Protein AF-A0A9D7H4C6-F1 (afdb_monomer_lite)

Radius of gyration: 33.96 Å; chains: 1; bounding box: 79×72×86 Å

Sequence (186 aa):
MHVVALTTPSTERGIELDVVVRNLGVGHNFPGGVRDAQDTWLEVSIVGEDGGLILGAGLEHEATGLGGAHVFASHAAGDSGARLLERETHLFRTTVFDATIPPRDAAVIRFAGELPQGVPRARLTALVKLRHRSRTPALRDVACRESKTVRRSLPSRKRPRSVRDATGDDARRGSRAARGRSPLGL

Foldseek 3Di:
DDKDKDWDADDPFKIKIKIKDWQAPDQFWPVDDPQQFKWKWKWKFKAFLVRHTFDIACPCCVPPVDGNIDTQGWFFDAPVRDTDQQPPVVRGDDIPDGNIAGHRGMDIDMDMDGGDPPGDPVGIDMDMDIDIDRGHPSNVVVVVVVVPDPPPPDPPPPDPDDPDDDDDDDDDDDDDDDDDDDDDDD

pLDDT: mean 81.2, std 20.07, range [29.95, 97.56]

Secondary structure (DSSP, 8-state):
-EEEEEEEE-SSSEEEEEEEEE--S-SS-BS-SSTTT-EEEEEEEEE-TT--EEEEESTTHHHHS-SS--B--EEEE-TT-SBPSS--GGG--EEEEE-PBPTT-EEEEEEEEEPPTT--GGG-EEEEEEEEESS-HHHHHHHHHHHHS--PPPP--PPPPP------------------------

Structure (mmCIF, N/CA/C/O backbone):
data_AF-A0A9D7H4C6-F1
#
_entry.id   AF-A0A9D7H4C6-F1
#
loop_
_atom_site.group_PDB
_atom_site.id
_atom_site.type_symbol
_atom_site.label_atom_id
_atom_site.label_alt_id
_atom_site.label_comp_id
_atom_site.label_asym_id
_atom_site.label_entity_id
_atom_site.label_seq_id
_atom_site.pdbx_PDB_ins_code
_atom_site.Cartn_x
_atom_site.Cartn_y
_atom_site.Cartn_z
_atom_site.occupancy
_atom_site.B_iso_or_equiv
_atom_site.auth_seq_id
_atom_site.auth_comp_id
_atom_site.auth_asym_id
_atom_site.auth_atom_id
_atom_site.pdbx_PDB_model_num
ATOM 1 N N . MET A 1 1 ? -5.396 13.376 -3.204 1.00 82.81 1 MET A N 1
ATOM 2 C CA . MET A 1 1 ? -5.808 12.008 -2.833 1.00 82.81 1 MET A CA 1
ATOM 3 C C . MET A 1 1 ? -6.721 12.106 -1.630 1.00 82.81 1 MET A C 1
ATOM 5 O O . MET A 1 1 ? -6.429 12.919 -0.763 1.00 82.81 1 MET A O 1
ATOM 9 N N . HIS A 1 2 ? -7.809 11.343 -1.590 1.00 83.06 2 HIS A N 1
ATOM 10 C CA . HIS A 1 2 ? -8.696 11.296 -0.428 1.00 83.06 2 HIS A CA 1
ATOM 11 C C . HIS A 1 2 ? -8.688 9.884 0.153 1.00 83.06 2 HIS A C 1
ATOM 13 O O . HIS A 1 2 ? -8.850 8.927 -0.601 1.00 83.06 2 HIS A O 1
ATOM 19 N N . VAL A 1 3 ? -8.475 9.762 1.463 1.00 77.81 3 VAL A N 1
ATOM 20 C CA . VAL A 1 3 ? -8.430 8.480 2.176 1.00 77.81 3 VAL A CA 1
ATOM 21 C C . VAL A 1 3 ? -9.503 8.505 3.251 1.00 77.81 3 VAL A C 1
ATOM 23 O O . VAL A 1 3 ? -9.535 9.424 4.065 1.00 77.81 3 VAL A O 1
ATOM 26 N N . VAL A 1 4 ? -10.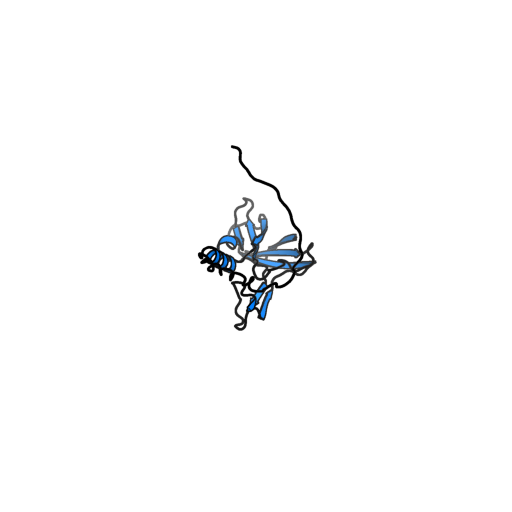383 7.512 3.233 1.00 80.06 4 VAL A N 1
ATOM 27 C CA . VAL A 1 4 ? -11.416 7.297 4.252 1.00 80.06 4 VAL A CA 1
ATOM 28 C C . VAL A 1 4 ? -11.255 5.885 4.777 1.00 80.06 4 VAL A C 1
ATOM 30 O O . VAL A 1 4 ? -10.985 4.975 4.002 1.00 80.06 4 VAL A O 1
ATOM 33 N N . ALA A 1 5 ? -11.420 5.698 6.078 1.00 73.62 5 ALA A N 1
ATOM 34 C CA . ALA A 1 5 ? -11.320 4.401 6.723 1.00 73.62 5 ALA A CA 1
ATOM 35 C C . ALA A 1 5 ? -12.645 4.104 7.433 1.00 73.62 5 ALA A C 1
ATOM 37 O O . ALA A 1 5 ? -13.161 4.962 8.149 1.00 73.62 5 ALA A O 1
ATOM 38 N N . LEU A 1 6 ? -13.198 2.914 7.211 1.00 78.69 6 LEU A N 1
ATOM 39 C CA . LEU A 1 6 ? -14.426 2.435 7.837 1.00 78.69 6 LEU A CA 1
ATOM 40 C C . LEU A 1 6 ? -14.109 1.158 8.613 1.00 78.69 6 LEU A C 1
ATOM 42 O O . LEU A 1 6 ? -13.645 0.176 8.038 1.00 78.69 6 LEU A O 1
ATOM 46 N N . THR A 1 7 ? -14.336 1.170 9.924 1.00 74.31 7 THR A N 1
ATOM 47 C CA . THR A 1 7 ? -14.152 -0.003 10.785 1.00 74.31 7 THR A CA 1
ATOM 48 C C . THR A 1 7 ? -15.445 -0.798 10.873 1.00 74.31 7 THR A C 1
ATOM 50 O O . THR A 1 7 ? -16.515 -0.243 11.116 1.00 74.31 7 THR A O 1
ATOM 53 N N . THR A 1 8 ? -15.344 -2.115 10.705 1.00 68.44 8 THR A N 1
ATOM 54 C CA . THR A 1 8 ? -16.466 -3.039 10.888 1.00 68.44 8 THR A CA 1
ATOM 55 C C . THR A 1 8 ? -16.032 -4.180 11.815 1.00 68.44 8 THR A C 1
ATOM 57 O O . THR A 1 8 ? -14.988 -4.794 11.589 1.00 68.44 8 THR A O 1
ATOM 60 N N . PRO A 1 9 ? -16.772 -4.482 12.895 1.00 62.72 9 PRO A N 1
ATOM 61 C CA . PRO A 1 9 ? -16.508 -5.679 13.689 1.00 62.72 9 PRO A CA 1
ATOM 62 C C . PRO A 1 9 ? -16.863 -6.932 12.874 1.00 62.72 9 PRO A C 1
ATOM 64 O O . PRO A 1 9 ? -17.942 -6.987 12.290 1.00 62.72 9 PRO A O 1
ATOM 67 N N . SER A 1 10 ? -15.974 -7.932 12.838 1.00 61.16 10 SER A N 1
ATOM 68 C CA . SER A 1 10 ? -16.145 -9.125 11.987 1.00 61.16 10 SER A CA 1
ATOM 69 C C . SER A 1 10 ? -16.395 -10.429 12.754 1.00 61.16 10 SER A C 1
ATOM 71 O O . SER A 1 10 ? -17.150 -11.272 12.281 1.00 61.16 10 SER A O 1
ATOM 73 N N . THR A 1 11 ? -15.829 -10.600 13.958 1.00 69.31 11 THR A N 1
ATOM 74 C CA . THR A 1 11 ? -16.089 -11.744 14.867 1.00 69.31 11 THR A CA 1
ATOM 75 C C . THR A 1 11 ? -15.981 -11.318 16.342 1.00 69.31 11 THR A C 1
ATOM 77 O O . THR A 1 11 ? -15.742 -10.145 16.627 1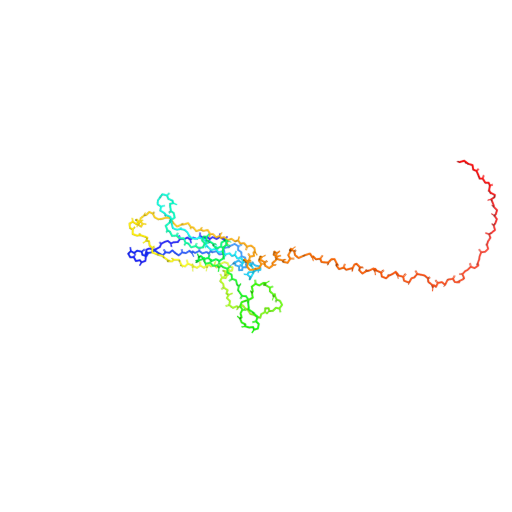.00 69.31 11 THR A O 1
ATOM 80 N N . GLU A 1 12 ? -16.100 -12.243 17.310 1.00 71.06 12 GLU A N 1
ATOM 81 C CA . GLU A 1 12 ? -15.920 -11.948 18.748 1.00 71.06 12 GLU A CA 1
ATOM 82 C C . GLU A 1 12 ? -14.555 -11.350 19.106 1.00 71.06 12 GLU A C 1
ATOM 84 O O . GLU A 1 12 ? -14.463 -10.597 20.070 1.00 71.06 12 GLU A O 1
ATOM 89 N N . ARG A 1 13 ? -13.489 -11.581 18.329 1.00 80.12 13 ARG A N 1
ATOM 90 C CA . ARG A 1 13 ? -12.175 -10.906 18.498 1.00 80.12 13 ARG A CA 1
ATOM 91 C C . ARG A 1 13 ? -11.611 -10.285 17.218 1.00 80.12 13 ARG A C 1
ATOM 93 O O . ARG A 1 13 ? -10.686 -9.483 17.294 1.00 80.12 13 ARG A O 1
ATOM 100 N N . GLY A 1 14 ? -12.220 -10.576 16.074 1.00 86.88 14 GLY A N 1
ATOM 101 C CA . GLY A 1 14 ? -11.874 -9.994 14.787 1.00 86.88 14 GLY A CA 1
ATOM 102 C C . GLY A 1 14 ? -12.300 -8.536 14.677 1.00 86.88 14 GLY A C 1
ATOM 103 O O . GLY A 1 14 ? -13.373 -8.133 15.153 1.00 86.88 14 GLY A O 1
ATOM 104 N N . ILE A 1 15 ? -11.434 -7.753 14.048 1.00 88.88 15 ILE A N 1
ATOM 105 C CA . ILE A 1 15 ? -11.724 -6.414 13.556 1.00 88.88 15 ILE A CA 1
ATOM 106 C C . ILE A 1 15 ? -11.348 -6.352 12.078 1.00 88.88 15 ILE A C 1
ATOM 108 O O . ILE A 1 15 ? -10.287 -6.832 11.677 1.00 88.88 15 ILE A O 1
ATOM 112 N N . GLU A 1 16 ? -12.224 -5.751 11.281 1.00 91.62 16 GLU A N 1
ATOM 113 C CA . GLU A 1 16 ? -11.963 -5.422 9.888 1.00 91.62 16 GLU A CA 1
ATOM 114 C C . GLU A 1 16 ? -11.961 -3.907 9.704 1.00 91.62 16 GLU A C 1
ATOM 116 O O . GLU A 1 16 ? -12.724 -3.165 10.332 1.00 91.62 16 GLU A O 1
ATOM 121 N N . LEU A 1 17 ? -11.075 -3.443 8.833 1.00 92.19 17 LEU A N 1
ATOM 122 C CA . LEU A 1 17 ? -10.988 -2.058 8.418 1.00 92.19 17 LEU A CA 1
ATOM 123 C C . LEU A 1 17 ? -10.952 -1.995 6.896 1.00 92.19 17 LEU A C 1
ATOM 125 O O . LEU A 1 17 ? -9.984 -2.439 6.280 1.00 92.19 17 LEU A O 1
ATOM 129 N N . ASP A 1 18 ? -11.967 -1.368 6.313 1.00 95.19 18 ASP A N 1
ATOM 130 C CA . ASP A 1 18 ? -12.001 -1.038 4.895 1.00 95.19 18 ASP A CA 1
ATOM 131 C C . ASP A 1 18 ? -11.471 0.383 4.694 1.00 95.19 18 ASP A C 1
ATOM 133 O O . ASP A 1 18 ? -12.072 1.373 5.116 1.00 95.19 18 ASP A O 1
ATOM 137 N N . VAL A 1 19 ? -10.317 0.489 4.039 1.00 96.12 19 VAL A N 1
ATOM 138 C CA . VAL A 1 19 ? -9.709 1.762 3.655 1.00 96.12 19 VAL A CA 1
ATOM 139 C C . VAL A 1 19 ? -10.047 2.053 2.201 1.00 96.12 19 VAL A C 1
ATOM 141 O O . VAL A 1 19 ? -9.613 1.348 1.293 1.00 96.12 19 VAL A O 1
ATOM 144 N N . VAL A 1 20 ? -10.793 3.128 1.974 1.00 96.00 20 VAL A N 1
ATOM 145 C CA . VAL A 1 20 ? -11.148 3.629 0.647 1.00 96.00 20 VAL A CA 1
ATOM 146 C C . VAL A 1 20 ? -10.195 4.752 0.257 1.00 96.00 20 VAL A C 1
ATOM 148 O O . VAL A 1 20 ? -10.150 5.805 0.896 1.00 96.00 20 VAL A O 1
ATOM 151 N N . VAL A 1 21 ? -9.464 4.556 -0.836 1.00 95.94 21 VAL A N 1
ATOM 152 C CA . VAL A 1 21 ? -8.519 5.531 -1.390 1.00 95.94 21 VAL A CA 1
ATOM 153 C C . VAL A 1 21 ? -9.043 6.018 -2.739 1.00 95.94 21 VAL A C 1
ATOM 155 O O . VAL A 1 21 ? -9.252 5.214 -3.641 1.00 95.94 21 VAL A O 1
ATOM 158 N N . ARG A 1 22 ? -9.287 7.329 -2.887 1.00 95.25 22 ARG A N 1
ATOM 159 C CA . ARG A 1 22 ? -9.955 7.928 -4.062 1.00 95.25 22 ARG A CA 1
ATOM 160 C C . ARG A 1 22 ? -9.071 8.920 -4.814 1.00 95.25 22 ARG A C 1
ATOM 162 O O . ARG A 1 22 ? -8.694 9.974 -4.281 1.00 95.25 22 ARG A O 1
ATOM 169 N N . ASN A 1 23 ? -8.839 8.648 -6.095 1.00 94.19 23 ASN A N 1
ATOM 170 C CA . ASN A 1 23 ? -8.061 9.490 -6.997 1.00 94.19 23 ASN A CA 1
ATOM 171 C C . ASN A 1 23 ? -8.917 10.613 -7.620 1.00 94.19 23 ASN A C 1
ATOM 173 O O . ASN A 1 23 ? -9.280 10.571 -8.790 1.00 94.19 23 ASN A O 1
ATOM 177 N N . LEU A 1 24 ? -9.275 11.624 -6.824 1.00 89.81 24 LEU A N 1
ATOM 178 C CA . LEU A 1 24 ? -10.279 12.630 -7.217 1.00 89.81 24 LEU A CA 1
ATOM 179 C C . LEU A 1 24 ? -9.777 13.739 -8.158 1.00 89.81 24 LEU A C 1
ATOM 181 O O . LEU A 1 24 ? -10.547 14.244 -8.968 1.00 89.81 24 LEU A O 1
ATOM 185 N N . GLY A 1 25 ? -8.519 14.163 -8.017 1.00 84.94 25 GLY A N 1
ATOM 186 C CA . GLY A 1 25 ? -8.017 15.413 -8.611 1.00 84.94 25 GLY A CA 1
ATOM 187 C C . GLY A 1 25 ? -7.033 15.240 -9.765 1.00 84.94 25 GLY A C 1
ATOM 188 O O . GLY A 1 25 ? -6.428 16.222 -10.183 1.00 84.94 25 GLY A O 1
ATOM 189 N N . VAL A 1 26 ? -6.811 14.012 -10.240 1.00 82.62 26 VAL A N 1
ATOM 190 C CA . VAL A 1 26 ? -5.726 13.697 -11.179 1.00 82.62 26 VAL A CA 1
ATOM 191 C C . VAL A 1 26 ? -6.280 12.986 -12.413 1.00 82.62 26 VAL A C 1
ATOM 193 O O . VAL A 1 26 ? -7.090 12.070 -12.302 1.00 82.62 26 VAL A O 1
ATOM 196 N N . GLY A 1 27 ? -5.845 13.420 -13.601 1.00 90.81 27 GLY A N 1
ATOM 197 C CA . GLY A 1 27 ? -6.271 12.882 -14.903 1.00 90.81 27 GLY A CA 1
ATOM 198 C C . GLY A 1 27 ? -5.511 11.636 -15.373 1.00 90.81 27 GLY A C 1
ATOM 199 O O . GLY A 1 27 ? -5.687 11.212 -16.508 1.00 90.81 27 GLY A O 1
ATOM 200 N N . HIS A 1 28 ? -4.667 11.057 -14.520 1.00 92.19 28 HIS A N 1
ATOM 201 C CA . HIS A 1 28 ? -3.915 9.830 -14.777 1.00 92.19 28 HIS A CA 1
ATOM 202 C C . HIS A 1 28 ? -3.975 8.892 -13.562 1.00 92.19 28 HIS A C 1
ATOM 204 O O . HIS A 1 28 ? -4.472 9.273 -12.497 1.00 92.19 28 HIS A O 1
ATOM 210 N N . ASN A 1 29 ? -3.433 7.681 -13.710 1.00 93.12 29 ASN A N 1
ATOM 211 C CA . ASN A 1 29 ? -3.361 6.696 -12.630 1.00 93.12 29 ASN A CA 1
ATOM 212 C C . ASN A 1 29 ? -2.584 7.219 -11.414 1.00 93.12 29 ASN A C 1
ATOM 214 O O . ASN A 1 29 ? -1.647 8.010 -11.552 1.00 93.12 29 ASN A 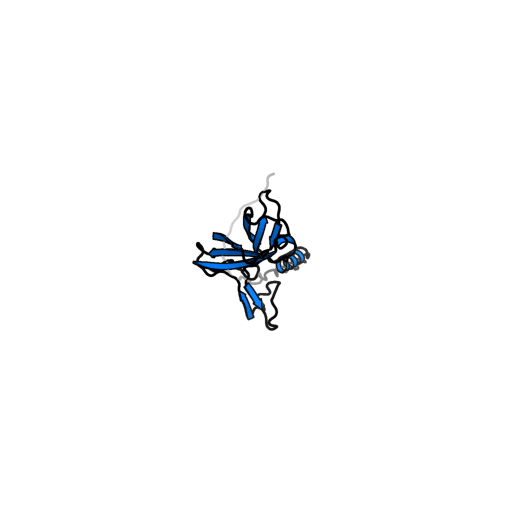O 1
ATOM 218 N N . PHE A 1 30 ? -2.948 6.735 -10.231 1.00 93.00 30 PHE A N 1
ATOM 219 C CA . PHE A 1 30 ? -2.257 6.989 -8.977 1.00 93.00 30 PHE A CA 1
ATOM 220 C C . PHE A 1 30 ? -1.660 5.693 -8.389 1.00 93.00 30 PHE A C 1
ATOM 222 O O . PHE A 1 30 ? -2.389 4.715 -8.253 1.00 93.00 30 PHE A O 1
ATOM 229 N N . PRO A 1 31 ? -0.395 5.691 -7.939 1.00 92.31 31 PRO A N 1
ATOM 230 C CA . PRO A 1 31 ? 0.611 6.712 -8.218 1.00 92.31 31 PRO A CA 1
ATOM 231 C C . PRO A 1 31 ? 0.889 6.821 -9.728 1.00 92.31 31 PRO A C 1
ATOM 233 O O . PRO A 1 31 ? 0.720 5.864 -10.484 1.00 92.31 31 PRO A O 1
ATOM 236 N N . GLY A 1 32 ? 1.259 8.024 -10.172 1.00 87.06 32 GLY A N 1
ATOM 237 C CA . GLY A 1 32 ? 1.469 8.345 -11.588 1.00 87.06 32 GLY A CA 1
ATOM 238 C C . GLY A 1 32 ? 2.942 8.391 -12.000 1.00 87.06 32 GLY A C 1
ATOM 239 O O . GLY A 1 32 ? 3.846 8.345 -11.170 1.00 87.06 32 GLY A O 1
ATOM 240 N N . GLY A 1 33 ? 3.197 8.538 -13.303 1.00 86.19 33 GLY A N 1
ATOM 241 C CA . GLY A 1 33 ? 4.554 8.649 -13.849 1.00 86.19 33 GLY A CA 1
ATOM 242 C C . GLY A 1 33 ? 5.305 7.313 -13.848 1.00 86.19 33 GLY A C 1
ATOM 243 O O . GLY A 1 33 ? 4.840 6.338 -14.435 1.00 86.19 33 GLY A O 1
ATOM 244 N N . VAL A 1 34 ? 6.472 7.261 -13.194 1.00 89.56 34 VAL A N 1
ATOM 245 C CA . VAL A 1 34 ? 7.347 6.072 -13.091 1.00 89.56 34 VAL A CA 1
ATOM 246 C C . VAL A 1 34 ? 6.834 5.067 -12.048 1.00 89.56 34 VAL A C 1
ATOM 248 O O . VAL A 1 34 ? 7.533 4.699 -11.106 1.00 89.56 34 VAL A O 1
ATOM 251 N N . ARG A 1 35 ? 5.579 4.634 -12.209 1.00 89.88 35 ARG A N 1
ATOM 252 C CA . ARG A 1 35 ? 4.816 3.792 -11.265 1.00 89.88 35 ARG A CA 1
ATOM 253 C C . ARG A 1 35 ? 5.433 2.424 -10.949 1.00 89.88 35 ARG A C 1
ATOM 255 O O . ARG A 1 35 ? 5.071 1.802 -9.960 1.00 89.88 35 ARG A O 1
ATOM 262 N N . ASP A 1 36 ? 6.364 1.969 -11.776 1.00 91.31 36 ASP A N 1
ATOM 263 C CA . ASP A 1 36 ? 7.153 0.751 -11.575 1.00 91.31 36 ASP A CA 1
ATOM 264 C C . ASP A 1 36 ? 8.435 0.966 -10.744 1.00 91.31 36 ASP A C 1
ATOM 266 O O . ASP A 1 36 ? 9.052 0.003 -10.297 1.00 91.31 36 ASP A O 1
ATOM 270 N N . ALA A 1 37 ? 8.812 2.223 -10.481 1.00 92.19 37 ALA A N 1
ATOM 271 C CA . ALA A 1 37 ? 9.927 2.597 -9.604 1.00 92.19 37 ALA A CA 1
ATOM 272 C C . ALA A 1 37 ? 9.491 3.240 -8.290 1.00 92.19 37 ALA A C 1
ATOM 274 O O . ALA A 1 37 ? 10.268 3.234 -7.341 1.00 92.19 37 ALA A O 1
ATOM 275 N N . GLN A 1 38 ? 8.309 3.843 -8.238 1.00 92.75 38 GLN A N 1
ATOM 276 C CA . GLN A 1 38 ? 7.811 4.489 -7.028 1.00 92.75 38 GLN A CA 1
ATOM 277 C C . GLN A 1 38 ? 7.294 3.462 -6.025 1.00 92.75 38 GLN A C 1
ATOM 279 O O . GLN A 1 38 ? 6.943 2.339 -6.381 1.00 92.75 38 GLN A O 1
ATOM 284 N N . ASP A 1 39 ? 7.219 3.876 -4.765 1.00 94.44 39 ASP A N 1
ATOM 285 C CA . ASP A 1 39 ? 6.663 3.061 -3.695 1.00 94.44 39 ASP A CA 1
ATOM 286 C C . ASP A 1 39 ? 5.716 3.923 -2.863 1.00 94.44 39 ASP A C 1
ATOM 288 O O . ASP A 1 39 ? 6.110 4.933 -2.277 1.00 94.44 39 ASP A O 1
ATOM 292 N N . THR A 1 40 ? 4.435 3.578 -2.908 1.00 95.69 40 THR A N 1
ATOM 293 C CA . THR A 1 40 ? 3.351 4.296 -2.236 1.00 95.69 40 THR A CA 1
ATOM 294 C C . THR A 1 40 ? 2.540 3.272 -1.472 1.00 95.69 40 THR A C 1
ATOM 296 O O . THR A 1 40 ? 2.043 2.329 -2.081 1.00 95.69 40 THR A O 1
ATOM 299 N N . TRP A 1 41 ? 2.402 3.431 -0.161 1.00 97.12 41 TRP A N 1
ATOM 300 C CA . TRP A 1 41 ? 1.806 2.403 0.689 1.00 97.12 41 TRP A CA 1
ATOM 301 C C . TRP A 1 41 ? 0.910 2.986 1.774 1.00 97.12 41 TRP A C 1
ATOM 303 O O . TRP A 1 41 ? 0.968 4.181 2.082 1.00 97.12 41 TRP A O 1
ATOM 313 N N . LEU A 1 42 ? 0.064 2.128 2.339 1.00 97.56 42 LEU A N 1
ATOM 314 C CA . LEU A 1 42 ? -0.740 2.442 3.515 1.00 97.56 42 LEU A CA 1
ATOM 315 C C . LEU A 1 42 ? -0.027 1.999 4.791 1.00 97.56 42 LEU A C 1
ATOM 317 O O . LEU A 1 42 ? 0.382 0.845 4.916 1.00 97.56 42 LEU A O 1
ATOM 321 N N . GLU A 1 43 ? 0.049 2.916 5.748 1.00 97.19 43 GLU A N 1
ATOM 322 C CA . GLU A 1 43 ? 0.263 2.617 7.161 1.00 97.19 43 GLU A CA 1
ATOM 323 C C . GLU A 1 43 ? -1.090 2.666 7.866 1.00 97.19 43 GLU A C 1
ATOM 325 O O . GLU A 1 43 ? -1.804 3.670 7.786 1.00 97.19 43 GLU A O 1
ATOM 330 N N . VAL A 1 44 ? -1.433 1.585 8.557 1.00 96.56 44 VAL A N 1
ATOM 331 C CA . VAL A 1 44 ? -2.669 1.457 9.329 1.00 96.56 44 VAL A CA 1
ATOM 332 C C . VAL A 1 44 ? -2.305 1.172 10.775 1.00 96.56 44 VAL A C 1
ATOM 334 O O . VAL A 1 44 ? -1.510 0.277 11.057 1.00 96.56 44 VAL A O 1
ATOM 337 N N . SER A 1 45 ? -2.903 1.918 11.695 1.00 95.31 45 SER A N 1
ATOM 338 C CA . SER A 1 45 ? -2.791 1.688 13.131 1.00 95.31 45 SER A CA 1
ATOM 339 C C . SER A 1 45 ? -4.174 1.649 13.756 1.00 95.31 45 SER A C 1
ATOM 341 O O . SER A 1 45 ? -4.985 2.542 13.521 1.00 95.31 45 SER A O 1
ATOM 343 N N . ILE A 1 46 ? -4.423 0.639 14.580 1.00 93.81 46 ILE A N 1
ATOM 344 C CA . ILE A 1 46 ? -5.548 0.620 15.511 1.00 93.81 46 ILE A CA 1
ATOM 345 C C . ILE A 1 46 ? -4.992 0.991 16.878 1.00 93.81 46 ILE A C 1
ATOM 347 O O . ILE A 1 46 ? -4.104 0.301 17.385 1.00 93.81 46 ILE A O 1
ATOM 351 N N . VAL A 1 47 ? -5.496 2.081 17.449 1.00 93.81 47 VAL A N 1
ATOM 352 C CA . VAL A 1 47 ? -5.068 2.591 18.755 1.00 93.81 47 VAL A CA 1
ATOM 353 C C . VAL A 1 47 ? -6.213 2.567 19.762 1.00 93.81 47 VAL A C 1
ATOM 355 O O . VAL A 1 47 ? -7.381 2.695 19.379 1.00 93.81 47 VAL A O 1
ATOM 358 N N . GLY A 1 48 ? -5.872 2.383 21.036 1.00 91.31 48 GLY A N 1
ATOM 359 C CA . GLY A 1 48 ? -6.806 2.476 22.157 1.00 91.31 48 GLY A CA 1
ATOM 360 C C . GLY A 1 48 ? -7.148 3.920 22.527 1.00 91.31 48 GLY A C 1
ATOM 361 O O . GLY A 1 48 ? -6.662 4.871 21.914 1.00 91.31 48 GLY A O 1
ATOM 362 N N . GLU A 1 49 ? -7.977 4.088 23.558 1.00 88.94 49 GLU A N 1
ATOM 363 C CA . GLU A 1 49 ? -8.369 5.404 24.091 1.00 88.94 49 GLU A CA 1
ATOM 364 C C . GLU A 1 49 ? -7.180 6.221 24.614 1.00 88.94 49 GLU A C 1
ATOM 366 O O . GLU A 1 49 ? -7.154 7.441 24.484 1.00 88.94 49 GLU A O 1
ATOM 371 N N . ASP A 1 50 ? -6.180 5.543 25.169 1.00 89.44 50 ASP A N 1
ATOM 372 C CA . ASP A 1 50 ? -4.934 6.130 25.661 1.00 89.44 50 ASP A CA 1
ATOM 373 C C . ASP A 1 50 ? -3.943 6.484 24.535 1.00 89.44 50 ASP A C 1
ATOM 375 O O . ASP A 1 50 ? -2.865 7.017 24.797 1.00 89.44 50 ASP A O 1
ATOM 379 N N . GLY A 1 51 ? -4.292 6.190 23.277 1.00 90.62 51 GLY A N 1
ATOM 380 C CA . GLY A 1 51 ? -3.421 6.354 22.116 1.00 90.62 51 GLY A CA 1
ATOM 381 C C . GLY A 1 51 ? -2.383 5.239 21.948 1.00 90.62 51 GLY A C 1
ATOM 382 O O . GLY A 1 51 ? -1.564 5.317 21.030 1.00 90.62 51 GLY A O 1
ATOM 383 N N . GLY A 1 52 ? -2.410 4.198 22.785 1.00 93.44 52 GLY A N 1
ATOM 384 C CA . GLY A 1 52 ? -1.527 3.042 22.674 1.00 93.44 52 GLY A CA 1
ATOM 385 C C . GLY A 1 52 ? -1.801 2.235 21.403 1.00 93.44 52 GLY A C 1
ATOM 386 O O . GLY A 1 52 ? -2.955 1.974 21.058 1.00 93.44 52 GLY A O 1
ATOM 387 N N . LEU A 1 53 ? -0.742 1.831 20.693 1.00 94.69 53 LEU A N 1
ATOM 388 C CA . LEU A 1 53 ? -0.850 0.980 19.505 1.00 94.69 53 LEU A CA 1
ATOM 389 C C . LEU A 1 53 ? -1.289 -0.436 19.899 1.00 94.69 53 LEU A C 1
ATOM 391 O O . LEU A 1 53 ? -0.625 -1.088 20.699 1.00 94.69 53 LEU A O 1
ATOM 395 N N . ILE A 1 54 ? -2.370 -0.919 19.287 1.00 93.75 54 ILE A N 1
ATOM 396 C CA . ILE A 1 54 ? -2.911 -2.268 19.509 1.00 93.75 54 ILE A CA 1
ATOM 397 C C . ILE A 1 54 ? -2.606 -3.167 18.308 1.00 93.75 54 ILE A C 1
ATOM 399 O O . ILE A 1 54 ? -2.116 -4.277 18.482 1.00 93.75 54 ILE A O 1
ATOM 403 N N . LEU A 1 55 ? -2.872 -2.687 17.086 1.00 93.62 55 LEU A N 1
ATOM 404 C CA . LEU A 1 55 ? -2.566 -3.390 15.833 1.00 93.62 55 LEU A CA 1
ATOM 405 C C . LEU A 1 55 ? -1.938 -2.432 14.825 1.00 93.62 55 LEU A C 1
ATOM 407 O O . LEU A 1 55 ? -2.306 -1.257 14.773 1.00 93.62 55 LEU A O 1
ATOM 411 N N . GLY A 1 56 ? -1.035 -2.942 13.988 1.00 94.75 56 GLY A N 1
ATOM 412 C CA . GLY A 1 56 ? -0.363 -2.158 12.959 1.00 94.75 56 GLY A CA 1
ATOM 413 C C . GLY A 1 56 ? -0.135 -2.945 11.673 1.00 94.75 56 GLY A C 1
ATOM 414 O O . GLY A 1 56 ? 0.205 -4.124 11.718 1.00 94.75 56 GLY A O 1
ATOM 415 N N . ALA A 1 57 ? -0.285 -2.274 10.533 1.00 96.50 57 ALA A N 1
ATOM 416 C CA . ALA A 1 57 ? 0.120 -2.770 9.223 1.00 96.50 57 ALA A CA 1
ATOM 417 C C . ALA A 1 57 ? 0.906 -1.682 8.480 1.00 96.50 57 ALA A C 1
ATOM 419 O O . ALA A 1 57 ? 0.549 -0.505 8.505 1.00 96.50 57 ALA A O 1
ATOM 420 N N . GLY A 1 58 ? 2.000 -2.076 7.838 1.00 96.12 58 GLY A N 1
ATOM 421 C CA . GLY A 1 58 ? 2.863 -1.219 7.028 1.00 96.12 58 GLY A CA 1
ATOM 422 C C . GLY A 1 58 ? 3.783 -0.261 7.786 1.00 96.12 58 GLY A C 1
ATOM 423 O O . GLY A 1 58 ? 4.520 0.482 7.144 1.00 96.12 58 GLY A O 1
ATOM 424 N N . LEU A 1 59 ? 3.797 -0.301 9.123 1.00 96.25 59 LEU A N 1
ATOM 425 C CA . LEU A 1 59 ? 4.600 0.605 9.962 1.00 96.25 59 LEU A CA 1
ATOM 426 C C . LEU A 1 59 ? 6.116 0.431 9.775 1.00 96.25 59 LEU A C 1
ATOM 428 O O . LEU A 1 59 ? 6.878 1.375 9.958 1.00 96.25 59 LEU A O 1
ATOM 432 N N . GLU A 1 60 ? 6.557 -0.763 9.381 1.00 95.12 60 GLU A N 1
ATOM 433 C CA . GLU A 1 60 ? 7.973 -1.083 9.158 1.00 95.12 60 GLU A CA 1
ATOM 434 C C . GLU A 1 60 ? 8.403 -0.916 7.691 1.00 95.12 60 GLU A C 1
ATOM 436 O O . GLU A 1 60 ? 9.597 -0.960 7.382 1.00 95.12 60 GLU A O 1
ATOM 441 N N . HIS A 1 61 ? 7.452 -0.683 6.778 1.00 95.50 61 HIS A N 1
ATOM 442 C CA . HIS A 1 61 ? 7.678 -0.728 5.327 1.00 95.50 61 HIS A CA 1
ATOM 443 C C . HIS A 1 61 ? 8.658 0.338 4.833 1.00 95.50 61 HIS A C 1
ATOM 445 O O . HIS A 1 61 ? 9.417 0.118 3.884 1.00 95.50 61 HIS A O 1
ATOM 451 N N . GLU A 1 62 ? 8.695 1.491 5.502 1.00 93.56 62 GLU A N 1
ATOM 452 C CA . GLU A 1 62 ? 9.681 2.535 5.221 1.00 93.56 62 GLU A CA 1
ATOM 453 C C . GLU A 1 62 ? 11.113 1.992 5.370 1.00 93.56 62 GLU A C 1
ATOM 455 O O . GLU A 1 62 ? 11.940 2.155 4.469 1.00 93.56 62 GLU A O 1
ATOM 460 N N . ALA A 1 63 ? 11.394 1.299 6.476 1.00 90.62 63 ALA A N 1
ATOM 461 C CA . ALA A 1 63 ? 12.725 0.799 6.799 1.00 90.62 63 ALA A CA 1
ATOM 462 C C . ALA A 1 63 ? 13.066 -0.497 6.048 1.00 90.62 63 ALA A C 1
ATOM 464 O O . ALA A 1 63 ? 14.181 -0.634 5.545 1.00 90.62 63 ALA A O 1
ATOM 465 N N . THR A 1 64 ? 12.117 -1.433 5.960 1.00 88.19 64 THR A N 1
ATOM 466 C CA . THR A 1 64 ? 12.384 -2.814 5.518 1.00 88.19 64 THR A CA 1
ATOM 467 C C . THR A 1 64 ? 11.788 -3.154 4.153 1.00 88.19 64 THR A C 1
ATOM 469 O O . THR A 1 64 ? 12.243 -4.092 3.504 1.00 88.19 64 THR A O 1
ATOM 472 N N . GLY A 1 65 ? 10.774 -2.411 3.699 1.00 85.31 65 GLY A N 1
ATOM 473 C CA . GLY A 1 65 ? 9.939 -2.795 2.555 1.00 85.31 65 GLY A CA 1
ATOM 474 C C . GLY A 1 65 ? 9.006 -3.982 2.833 1.00 85.31 65 GLY A C 1
ATOM 475 O O . GLY A 1 65 ? 8.459 -4.547 1.887 1.00 85.31 65 GLY A O 1
ATOM 476 N N . LEU A 1 66 ? 8.856 -4.378 4.102 1.00 83.19 66 LEU A N 1
ATOM 477 C CA . LEU A 1 66 ? 8.000 -5.467 4.579 1.00 83.19 66 LEU A CA 1
ATOM 478 C C . LEU A 1 66 ? 6.986 -4.940 5.617 1.00 83.19 66 LEU A C 1
ATOM 480 O O . LEU A 1 66 ? 6.900 -3.743 5.877 1.00 83.19 66 LEU A O 1
ATOM 484 N N . GLY A 1 67 ? 6.213 -5.843 6.231 1.00 83.69 67 GLY A N 1
ATOM 485 C CA . GLY A 1 67 ? 5.333 -5.505 7.360 1.00 83.69 67 GLY A CA 1
ATOM 486 C C . GLY A 1 67 ? 3.849 -5.387 7.009 1.00 83.69 67 GLY A C 1
ATOM 487 O O . GLY A 1 67 ? 3.140 -4.592 7.616 1.00 83.69 67 GLY A O 1
ATOM 488 N N . GLY A 1 68 ? 3.366 -6.146 6.019 1.00 88.56 68 GLY A N 1
ATOM 489 C CA . GLY A 1 68 ? 1.929 -6.245 5.716 1.00 88.56 68 GLY A CA 1
ATOM 490 C C . GLY A 1 68 ? 1.304 -4.979 5.117 1.00 88.56 68 GLY A C 1
ATOM 491 O O . GLY A 1 68 ? 0.087 -4.820 5.157 1.00 88.56 68 GLY A O 1
ATOM 492 N N . ALA A 1 69 ? 2.118 -4.066 4.582 1.00 93.50 69 ALA A N 1
ATOM 493 C CA . ALA A 1 69 ? 1.626 -2.882 3.890 1.00 93.50 69 ALA A CA 1
ATOM 494 C C . ALA A 1 69 ? 0.864 -3.262 2.613 1.00 93.50 69 ALA A C 1
ATOM 496 O O . ALA A 1 69 ? 1.306 -4.121 1.847 1.00 93.50 69 ALA A O 1
ATOM 497 N N . HIS A 1 70 ? -0.221 -2.546 2.322 1.00 96.12 70 HIS A N 1
ATOM 498 C CA . HIS A 1 70 ? -0.739 -2.503 0.959 1.00 96.12 70 HIS A CA 1
ATOM 499 C C . HIS A 1 70 ? 0.052 -1.469 0.159 1.00 96.12 70 HIS A C 1
ATOM 501 O O . HIS A 1 70 ? 0.109 -0.302 0.556 1.00 96.12 70 HIS A O 1
ATOM 507 N N . VAL A 1 71 ? 0.635 -1.891 -0.962 1.00 95.44 71 VAL A N 1
ATOM 508 C CA . VAL A 1 71 ? 1.460 -1.045 -1.830 1.00 95.44 71 VAL A CA 1
ATOM 509 C C . VAL A 1 71 ? 0.746 -0.810 -3.159 1.00 95.44 71 VAL A C 1
ATOM 511 O O . VAL A 1 71 ? 0.450 -1.751 -3.893 1.00 95.44 71 VAL A O 1
ATOM 514 N N . PHE A 1 72 ? 0.533 0.459 -3.501 1.00 95.50 72 PHE A N 1
ATOM 515 C CA . PHE A 1 72 ? 0.046 0.888 -4.808 1.00 95.50 72 PHE A CA 1
ATOM 516 C C . PHE A 1 72 ? 1.226 0.951 -5.778 1.00 95.50 72 PHE A C 1
ATOM 518 O O . PHE A 1 72 ? 1.949 1.948 -5.831 1.00 95.50 72 PHE A O 1
ATOM 525 N N . ALA A 1 73 ? 1.448 -0.122 -6.531 1.00 92.06 73 ALA A N 1
ATOM 526 C CA . ALA A 1 73 ? 2.557 -0.216 -7.474 1.00 92.06 73 ALA A CA 1
ATOM 527 C C . ALA A 1 73 ? 2.162 -0.949 -8.755 1.00 92.06 73 ALA A C 1
ATOM 529 O O . ALA A 1 73 ? 1.205 -1.722 -8.790 1.00 92.06 73 ALA A O 1
ATOM 530 N N . SER A 1 74 ? 2.955 -0.726 -9.801 1.00 94.31 74 SER A N 1
ATOM 531 C CA . SER A 1 74 ? 2.937 -1.533 -11.018 1.00 94.31 74 SER A CA 1
ATOM 532 C C . SER A 1 74 ? 4.254 -2.296 -11.134 1.00 94.31 74 SER A C 1
ATOM 534 O O . SER A 1 74 ? 5.301 -1.806 -10.710 1.00 94.31 74 SER A O 1
ATOM 536 N N . HIS A 1 75 ? 4.232 -3.519 -11.648 1.00 94.00 75 HIS A N 1
ATOM 537 C CA . HIS A 1 75 ? 5.427 -4.347 -11.797 1.00 94.00 75 HIS A CA 1
ATOM 538 C C . HIS A 1 75 ? 5.586 -4.759 -13.252 1.00 94.00 75 HIS A C 1
ATOM 540 O O . HIS A 1 75 ? 4.696 -5.381 -13.830 1.00 94.00 75 HIS A O 1
ATOM 546 N N . ALA A 1 76 ? 6.733 -4.415 -13.829 1.00 94.88 76 ALA A N 1
ATOM 547 C CA . ALA A 1 76 ? 7.131 -4.868 -15.150 1.00 94.88 76 ALA A CA 1
ATOM 548 C C . ALA A 1 76 ? 7.926 -6.175 -15.053 1.00 94.88 76 ALA A C 1
ATOM 550 O O . ALA A 1 76 ? 8.662 -6.396 -14.087 1.00 94.88 76 ALA A O 1
ATOM 551 N N . ALA A 1 77 ? 7.792 -7.014 -16.072 1.00 95.88 77 ALA A N 1
ATOM 552 C CA . ALA A 1 77 ? 8.581 -8.220 -16.259 1.00 95.88 77 ALA A CA 1
ATOM 553 C C . ALA A 1 77 ? 9.240 -8.235 -17.639 1.00 95.88 77 ALA A C 1
ATOM 555 O O . ALA A 1 77 ? 8.735 -7.631 -18.595 1.00 95.88 77 ALA A O 1
ATOM 556 N N . GLY A 1 78 ? 10.376 -8.927 -17.711 1.00 96.00 78 GLY A N 1
ATOM 557 C CA . GLY A 1 78 ? 11.092 -9.208 -18.952 1.00 96.00 78 GLY A CA 1
ATOM 558 C C . GLY A 1 78 ? 10.754 -10.583 -19.527 1.00 96.00 78 GLY A C 1
ATOM 559 O O . GLY A 1 78 ? 9.731 -11.177 -19.191 1.00 96.00 78 GLY A O 1
ATOM 560 N N . ASP A 1 79 ? 11.650 -11.108 -20.362 1.00 96.62 79 ASP A N 1
ATOM 561 C CA . ASP A 1 79 ? 11.461 -12.390 -21.059 1.00 96.62 79 ASP A CA 1
ATOM 562 C C . ASP A 1 79 ? 11.314 -13.594 -20.107 1.00 96.62 79 ASP A C 1
ATOM 564 O O . ASP A 1 79 ? 10.653 -14.572 -20.441 1.00 96.62 79 ASP A O 1
ATOM 568 N N . SER A 1 80 ? 11.872 -13.522 -18.894 1.00 95.12 80 SER A N 1
ATOM 569 C CA . SER A 1 80 ? 11.734 -14.577 -17.879 1.00 95.12 80 SER A CA 1
ATOM 570 C C . SER A 1 80 ? 10.384 -14.575 -17.153 1.00 95.12 80 SER A C 1
ATOM 572 O O . SER A 1 80 ? 10.120 -15.478 -16.363 1.00 95.12 80 SER A O 1
ATOM 574 N N . GLY A 1 81 ? 9.559 -13.537 -17.335 1.00 92.31 81 GLY A N 1
ATOM 575 C CA . GLY A 1 81 ? 8.334 -13.326 -16.558 1.00 92.31 81 GLY A CA 1
ATOM 576 C C . GLY A 1 81 ? 8.566 -12.899 -15.100 1.00 92.31 81 GLY A C 1
ATOM 577 O O . GLY A 1 81 ? 7.615 -12.522 -14.418 1.00 92.31 81 GLY A O 1
ATOM 578 N N . ALA A 1 82 ? 9.813 -12.896 -14.618 1.00 93.44 82 ALA A N 1
ATOM 579 C CA . ALA A 1 82 ? 10.149 -12.387 -13.295 1.00 93.44 82 ALA A CA 1
ATOM 580 C C . ALA A 1 82 ? 10.056 -10.854 -13.253 1.00 93.44 82 ALA A C 1
ATOM 582 O O . ALA A 1 82 ? 10.353 -10.163 -14.233 1.00 93.44 82 ALA A O 1
ATOM 583 N N . ARG A 1 83 ? 9.674 -10.321 -12.087 1.00 92.69 83 ARG A N 1
ATOM 584 C CA . ARG A 1 83 ? 9.640 -8.877 -11.842 1.00 92.69 83 ARG A CA 1
ATOM 585 C C . ARG A 1 83 ? 11.040 -8.279 -11.990 1.00 92.69 83 ARG A C 1
ATOM 587 O O . ARG A 1 83 ? 11.977 -8.725 -11.335 1.00 92.69 83 ARG A O 1
ATOM 594 N N . LEU A 1 84 ? 11.139 -7.210 -12.772 1.00 93.62 84 LEU A N 1
ATOM 595 C CA . LEU A 1 84 ? 12.333 -6.375 -12.868 1.00 93.62 84 LEU A CA 1
ATOM 596 C C . LEU A 1 84 ? 12.335 -5.359 -11.718 1.00 93.62 84 LEU A C 1
ATOM 598 O O . LEU A 1 84 ? 11.343 -4.657 -11.496 1.00 93.62 84 LEU A O 1
ATOM 602 N N . LEU A 1 85 ? 13.422 -5.322 -10.946 1.00 92.00 85 LEU A N 1
ATOM 603 C CA . LEU A 1 85 ? 13.521 -4.533 -9.710 1.00 92.00 85 LEU A CA 1
ATOM 604 C C . LEU A 1 85 ? 14.383 -3.280 -9.863 1.00 92.00 85 LEU A C 1
ATOM 606 O O . LEU A 1 85 ? 14.132 -2.291 -9.173 1.00 92.00 85 LEU A O 1
ATOM 610 N N . GLU A 1 86 ? 15.364 -3.298 -10.767 1.00 91.75 86 GLU A N 1
ATOM 611 C CA . GLU A 1 86 ? 16.322 -2.199 -10.955 1.00 91.75 86 GLU A CA 1
ATOM 612 C C . GLU A 1 86 ? 15.887 -1.232 -12.060 1.00 91.75 86 GLU A C 1
ATOM 614 O O . GLU A 1 86 ? 16.585 -0.269 -12.380 1.00 91.75 86 GLU A O 1
ATOM 619 N N . ARG A 1 87 ? 14.679 -1.444 -12.594 1.00 90.38 87 ARG A N 1
ATOM 620 C CA . ARG A 1 87 ? 14.068 -0.622 -13.636 1.00 90.38 87 ARG A CA 1
ATOM 621 C C . ARG A 1 87 ? 14.880 -0.644 -14.936 1.00 90.38 87 ARG A C 1
ATOM 623 O O . ARG A 1 87 ? 15.083 0.385 -15.581 1.00 90.38 87 ARG A O 1
ATOM 630 N N . GLU A 1 88 ? 15.298 -1.832 -15.350 1.00 91.00 88 GLU A N 1
ATOM 631 C CA . GLU A 1 88 ? 15.964 -2.120 -16.617 1.00 91.00 88 GLU A CA 1
ATOM 632 C C . GLU A 1 88 ? 14.970 -1.970 -17.778 1.00 91.00 88 GLU A C 1
ATOM 634 O O . GLU A 1 88 ? 14.541 -2.941 -18.394 1.00 91.00 88 GLU A O 1
ATOM 639 N N . THR A 1 89 ? 14.558 -0.735 -18.072 1.00 92.94 89 THR A N 1
ATOM 640 C CA . THR A 1 89 ? 13.431 -0.438 -18.976 1.00 92.94 89 THR A CA 1
ATOM 641 C C . THR A 1 89 ? 13.591 -1.016 -20.381 1.00 92.94 89 THR A C 1
ATOM 643 O O . THR A 1 89 ? 12.598 -1.314 -21.035 1.00 92.94 89 THR A O 1
ATOM 646 N N . HIS A 1 90 ? 14.827 -1.218 -20.840 1.00 94.44 90 HIS A N 1
ATOM 647 C CA . HIS A 1 90 ? 15.142 -1.853 -22.122 1.00 94.44 90 HIS A CA 1
ATOM 648 C C . HIS A 1 90 ? 14.799 -3.354 -22.169 1.00 94.44 90 HIS A C 1
ATOM 650 O O . HIS A 1 90 ? 14.719 -3.922 -23.255 1.00 94.44 90 HIS A O 1
ATOM 656 N N . LEU A 1 91 ? 14.583 -3.986 -21.012 1.00 96.12 91 LEU A N 1
ATOM 657 C CA . LEU A 1 91 ? 14.157 -5.379 -20.874 1.00 96.12 91 LEU A CA 1
ATOM 658 C C . LEU A 1 91 ? 12.648 -5.519 -20.640 1.00 96.12 91 LEU A C 1
ATOM 660 O O . LEU A 1 91 ? 12.159 -6.640 -20.535 1.00 96.12 91 LEU A O 1
ATOM 664 N N . PHE A 1 92 ? 11.895 -4.420 -20.528 1.00 95.62 92 PHE A N 1
ATOM 665 C CA . PHE A 1 92 ? 10.465 -4.487 -20.225 1.00 95.62 92 PHE A CA 1
ATOM 666 C C . PHE A 1 92 ? 9.702 -5.145 -21.378 1.00 95.62 92 PHE A C 1
ATOM 668 O O . PHE A 1 92 ? 9.805 -4.719 -22.529 1.00 95.62 92 PHE A O 1
ATOM 675 N N . ARG A 1 93 ? 8.895 -6.160 -21.056 1.00 96.62 93 ARG A N 1
ATOM 676 C CA . ARG A 1 93 ? 8.011 -6.844 -22.011 1.00 96.62 93 ARG A CA 1
ATOM 677 C C . ARG A 1 93 ? 6.544 -6.647 -21.693 1.00 96.62 93 ARG A C 1
ATOM 679 O O . ARG A 1 93 ? 5.757 -6.390 -22.595 1.00 96.62 93 ARG A O 1
ATOM 686 N N . THR A 1 94 ? 6.175 -6.765 -20.423 1.00 95.25 94 THR A N 1
ATOM 687 C CA . THR A 1 94 ? 4.778 -6.655 -19.999 1.00 95.25 94 THR A CA 1
ATOM 688 C C . THR A 1 94 ? 4.660 -6.223 -18.542 1.00 95.25 94 THR A C 1
ATOM 690 O O . THR A 1 94 ? 5.618 -6.313 -17.772 1.00 95.25 94 THR A O 1
ATOM 693 N N . THR A 1 95 ? 3.473 -5.765 -18.157 1.00 94.69 95 THR A N 1
ATOM 694 C CA . THR A 1 95 ? 3.094 -5.541 -16.762 1.00 94.69 95 THR A CA 1
ATOM 695 C C . THR A 1 95 ? 2.488 -6.826 -16.202 1.00 94.69 95 THR A C 1
ATOM 697 O O . THR A 1 95 ? 1.522 -7.343 -16.751 1.00 94.69 95 THR A O 1
ATOM 700 N N . VAL A 1 96 ? 3.046 -7.334 -15.103 1.00 94.44 96 VAL A N 1
ATOM 701 C CA . VAL A 1 96 ? 2.578 -8.565 -14.433 1.00 94.44 96 VAL A CA 1
ATOM 702 C C . VAL A 1 96 ? 1.720 -8.287 -13.199 1.00 94.44 96 VAL A C 1
ATOM 704 O O . VAL A 1 96 ? 1.058 -9.183 -12.691 1.00 94.44 96 VAL A O 1
ATOM 707 N N . PHE A 1 97 ? 1.723 -7.045 -12.715 1.00 94.19 97 PHE A N 1
ATOM 708 C CA . PHE A 1 97 ? 0.909 -6.598 -11.589 1.00 94.19 97 P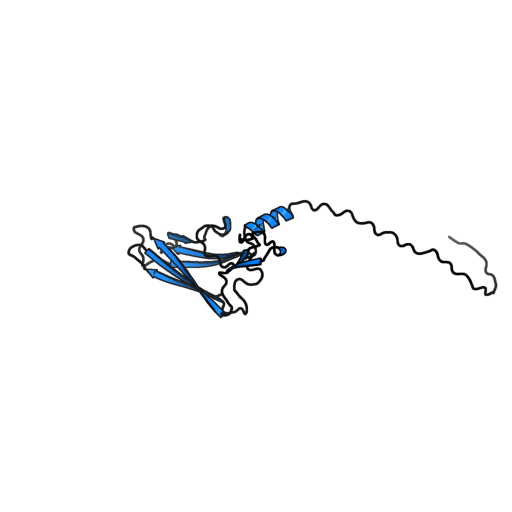HE A CA 1
ATOM 709 C C . PHE A 1 97 ? 0.651 -5.094 -11.699 1.00 94.19 97 PHE A C 1
ATOM 711 O O . PHE A 1 97 ? 1.564 -4.335 -12.033 1.00 94.19 97 PHE A O 1
ATOM 718 N N . ASP A 1 98 ? -0.573 -4.657 -11.412 1.00 94.88 98 ASP A N 1
ATOM 719 C CA . ASP A 1 98 ? -0.940 -3.242 -11.366 1.00 94.88 98 ASP A CA 1
ATOM 720 C C . ASP A 1 98 ? -2.009 -3.017 -10.290 1.00 94.88 98 ASP A C 1
ATOM 722 O O . ASP A 1 98 ? -3.173 -3.356 -10.476 1.00 94.88 98 ASP A O 1
ATOM 726 N N . ALA A 1 99 ? -1.591 -2.45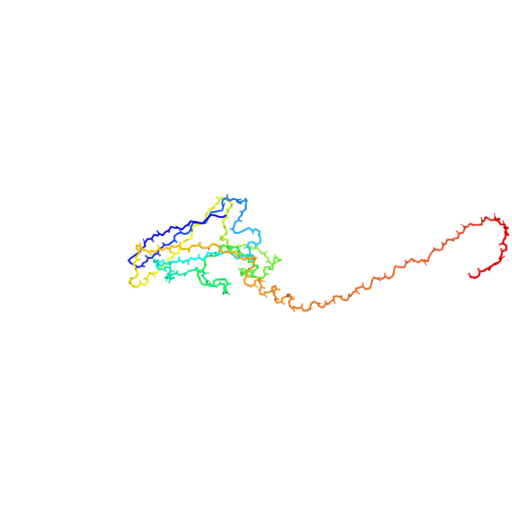8 -9.156 1.00 95.12 99 ALA A N 1
ATOM 727 C CA . ALA A 1 99 ? -2.474 -2.005 -8.083 1.00 95.12 99 ALA A CA 1
ATOM 728 C C . ALA A 1 99 ? -2.639 -0.475 -8.085 1.00 95.12 99 ALA A C 1
ATOM 730 O O . ALA A 1 99 ? -2.931 0.123 -7.051 1.00 95.12 99 ALA A O 1
ATOM 731 N N . THR A 1 100 ? -2.397 0.194 -9.218 1.00 95.50 100 THR A N 1
ATOM 732 C CA . THR A 1 100 ? -2.651 1.636 -9.332 1.00 95.50 100 THR A CA 1
ATOM 733 C C . THR A 1 100 ? -4.145 1.935 -9.445 1.00 95.50 100 THR A C 1
ATOM 735 O O . THR A 1 100 ? -4.936 1.123 -9.914 1.00 95.50 100 THR A O 1
ATOM 738 N N . ILE A 1 101 ? -4.537 3.133 -9.017 1.00 96.25 101 ILE A N 1
ATOM 739 C CA . ILE A 1 101 ? -5.918 3.612 -9.033 1.00 96.25 101 ILE A CA 1
ATOM 740 C C . ILE A 1 101 ? -6.118 4.474 -10.287 1.00 96.25 101 ILE A C 1
ATOM 742 O O . ILE A 1 101 ? -5.436 5.499 -10.409 1.00 96.25 101 ILE A O 1
ATOM 746 N N . PRO A 1 102 ? -7.028 4.119 -11.211 1.00 95.50 102 PRO A N 1
ATOM 747 C CA . PRO A 1 102 ? -7.325 4.927 -12.393 1.00 95.50 102 PRO A CA 1
ATOM 748 C C . PRO A 1 102 ? -7.764 6.371 -12.058 1.00 95.50 102 PRO A C 1
ATOM 750 O O . PRO A 1 102 ? -8.091 6.695 -10.908 1.00 95.50 102 PRO A O 1
ATOM 753 N N . PRO A 1 103 ? -7.743 7.295 -13.033 1.00 94.38 103 PRO A N 1
ATOM 754 C CA . PRO A 1 103 ? -8.219 8.658 -12.820 1.00 94.38 103 PRO A CA 1
ATOM 755 C C . PRO A 1 103 ? -9.702 8.689 -12.449 1.00 94.38 103 PRO A C 1
ATOM 757 O O . PRO A 1 103 ? -10.524 8.051 -13.100 1.00 94.38 103 PRO A O 1
ATOM 760 N N . ARG A 1 104 ? -10.045 9.493 -11.433 1.00 92.69 104 ARG A N 1
ATOM 761 C CA . ARG A 1 104 ? -11.406 9.631 -10.875 1.00 92.69 104 ARG A CA 1
ATOM 762 C C . ARG A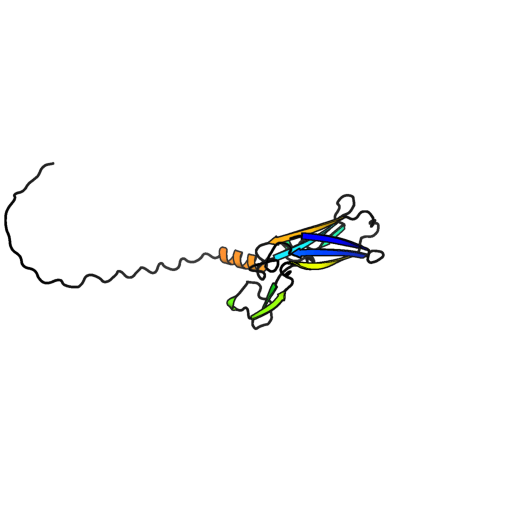 1 104 ? -11.991 8.340 -10.295 1.00 92.69 104 ARG A C 1
ATOM 764 O O . ARG A 1 104 ? -13.196 8.281 -10.065 1.00 92.69 104 ARG A O 1
ATOM 771 N N . ASP A 1 105 ? -11.145 7.357 -10.012 1.00 95.06 105 ASP A N 1
ATOM 772 C CA . ASP A 1 105 ? -11.544 6.054 -9.486 1.00 95.06 105 ASP A CA 1
ATOM 773 C C . ASP A 1 105 ? -11.169 5.888 -8.000 1.00 95.06 105 ASP A C 1
ATOM 775 O O . ASP A 1 105 ? -10.596 6.792 -7.369 1.00 95.06 105 ASP A O 1
ATOM 779 N N . ALA A 1 106 ? -11.516 4.742 -7.421 1.00 95.19 106 ALA A N 1
ATOM 780 C CA . ALA A 1 106 ? -11.242 4.387 -6.040 1.00 95.19 106 ALA A CA 1
ATOM 781 C C . ALA A 1 106 ? -10.794 2.929 -5.888 1.00 95.19 106 ALA A C 1
ATOM 783 O O . ALA A 1 106 ? -11.244 2.048 -6.611 1.00 95.19 106 ALA A O 1
ATOM 784 N N . ALA A 1 107 ? -9.960 2.671 -4.883 1.00 95.31 107 ALA A N 1
ATOM 785 C CA . ALA A 1 107 ? -9.651 1.325 -4.416 1.00 95.31 107 ALA A CA 1
ATOM 786 C C . ALA A 1 107 ? -10.144 1.143 -2.977 1.00 95.31 107 ALA A C 1
ATOM 788 O O . ALA A 1 107 ? -10.055 2.072 -2.169 1.00 95.31 107 ALA A O 1
ATOM 789 N N . VAL A 1 108 ? -10.637 -0.056 -2.663 1.00 95.81 108 VAL A N 1
ATOM 790 C CA . VAL A 1 108 ? -10.991 -0.475 -1.300 1.00 95.81 108 VAL A CA 1
ATOM 791 C C . VAL A 1 108 ? -10.003 -1.544 -0.859 1.00 95.81 108 VAL A C 1
ATOM 793 O O . VAL A 1 108 ? -9.859 -2.571 -1.519 1.00 95.81 108 VAL A O 1
ATOM 796 N N . ILE A 1 109 ? -9.304 -1.283 0.240 1.00 96.25 109 ILE A N 1
ATOM 797 C CA . ILE A 1 109 ? -8.299 -2.175 0.806 1.00 96.25 109 ILE A CA 1
ATOM 798 C C . ILE A 1 109 ? -8.804 -2.620 2.169 1.00 96.25 109 ILE A C 1
ATOM 800 O O . ILE A 1 109 ? -8.949 -1.796 3.073 1.00 96.25 109 ILE A O 1
ATOM 804 N N . ARG A 1 110 ? -9.041 -3.923 2.315 1.00 94.75 110 ARG A N 1
ATOM 805 C CA . ARG A 1 110 ? -9.446 -4.527 3.581 1.00 94.75 110 ARG A CA 1
ATOM 806 C C . ARG A 1 110 ? -8.231 -4.963 4.384 1.00 94.75 110 ARG A C 1
ATOM 808 O O . ARG A 1 110 ? -7.413 -5.746 3.904 1.00 94.75 110 ARG A O 1
ATOM 815 N N . PHE A 1 111 ? -8.161 -4.501 5.623 1.00 94.00 111 PHE A N 1
ATOM 816 C CA . PHE A 1 111 ? -7.256 -5.005 6.647 1.00 94.00 111 PHE A CA 1
ATOM 817 C C . PHE A 1 111 ? -8.068 -5.787 7.672 1.00 94.00 111 PHE A C 1
ATOM 819 O O . PHE A 1 111 ? -9.153 -5.359 8.060 1.00 94.00 111 PHE A O 1
ATOM 826 N N . ALA A 1 112 ? -7.538 -6.918 8.121 1.00 92.94 112 ALA A N 1
ATOM 827 C CA . ALA A 1 112 ? -8.152 -7.739 9.153 1.00 92.94 112 ALA A CA 1
ATOM 828 C C . ALA A 1 112 ? -7.106 -8.107 10.206 1.00 92.94 112 ALA A C 1
ATOM 830 O O . ALA A 1 112 ? -5.933 -8.309 9.883 1.00 92.94 112 ALA A O 1
ATOM 831 N N . GLY A 1 113 ? -7.535 -8.195 11.459 1.00 90.94 113 GLY A N 1
ATOM 832 C CA . GLY A 1 113 ? -6.687 -8.619 12.566 1.00 90.94 113 GLY A CA 1
ATOM 833 C C . GLY A 1 113 ? -7.504 -9.065 13.772 1.00 90.94 113 GLY A C 1
ATOM 834 O O . GLY A 1 113 ? -8.721 -8.872 13.823 1.00 90.94 113 GLY A O 1
ATOM 835 N N . GLU A 1 114 ? -6.827 -9.657 14.751 1.00 91.75 114 GLU A N 1
ATOM 836 C CA . GLU A 1 114 ? -7.435 -10.063 16.017 1.00 91.75 114 GLU A CA 1
ATOM 837 C C . GLU A 1 114 ? -7.007 -9.130 17.145 1.00 91.75 114 GLU A C 1
ATOM 839 O O . GLU A 1 114 ? -5.823 -8.849 17.323 1.00 91.75 114 GLU A O 1
ATOM 844 N N . LEU A 1 115 ? -7.977 -8.661 17.928 1.00 89.44 115 LEU A N 1
ATOM 845 C CA . LEU A 1 115 ? -7.702 -7.867 19.118 1.00 89.44 115 LEU A CA 1
ATOM 846 C C . LEU A 1 115 ? -7.176 -8.762 20.255 1.00 89.44 115 LEU A C 1
ATOM 848 O O . LEU A 1 115 ? -7.721 -9.853 20.474 1.00 89.44 115 LEU A O 1
ATOM 852 N N . PRO A 1 116 ? -6.180 -8.296 21.031 1.00 89.25 116 PRO A N 1
ATOM 853 C CA . PRO A 1 116 ? -5.767 -8.961 22.262 1.00 89.25 116 PRO A CA 1
ATOM 854 C C . PRO A 1 116 ? -6.925 -9.110 23.260 1.00 89.25 116 PRO A C 1
ATOM 856 O O . PRO A 1 116 ? -7.878 -8.325 23.268 1.00 89.25 116 PRO A O 1
ATOM 859 N N . GLN A 1 117 ? -6.836 -10.109 24.143 1.00 86.75 117 GLN A N 1
ATOM 860 C CA . GLN A 1 117 ? -7.826 -10.295 25.206 1.00 86.75 117 GLN A CA 1
ATOM 861 C C . GLN A 1 117 ? -7.900 -9.065 26.123 1.00 86.75 117 GLN A C 1
ATOM 863 O O . GLN A 1 117 ? -6.885 -8.459 26.454 1.00 86.75 117 GLN A O 1
ATOM 868 N N . GLY A 1 118 ? -9.115 -8.714 26.549 1.00 83.00 118 GLY A N 1
ATOM 869 C CA . GLY A 1 118 ? -9.356 -7.599 27.471 1.00 83.00 118 GLY A CA 1
ATOM 870 C C . GLY A 1 118 ? -9.408 -6.212 26.822 1.00 83.00 118 GLY A C 1
ATOM 871 O O . GLY A 1 118 ? -9.751 -5.257 27.512 1.00 83.00 118 GLY A O 1
ATOM 872 N N . VAL A 1 119 ? -9.139 -6.082 25.516 1.00 83.69 119 VAL A N 1
ATOM 873 C CA . VAL A 1 119 ? -9.252 -4.805 24.793 1.00 83.69 119 VAL A CA 1
ATOM 874 C C . VAL A 1 119 ? -10.724 -4.497 24.465 1.00 83.69 119 VAL A C 1
ATOM 876 O O . VAL A 1 119 ? -11.350 -5.244 23.704 1.00 83.69 119 VAL A O 1
ATOM 879 N N . PRO A 1 120 ? -11.307 -3.395 24.977 1.00 79.00 120 PRO A N 1
ATOM 880 C CA . PRO A 1 120 ? -12.685 -3.023 24.668 1.00 79.00 120 PRO A CA 1
ATOM 881 C C . PRO A 1 120 ? -12.818 -2.488 23.235 1.00 79.00 120 PRO A C 1
ATOM 883 O O . PRO A 1 120 ? -12.104 -1.576 22.829 1.00 79.00 120 PRO A O 1
ATOM 886 N N . ARG A 1 121 ? -13.806 -2.979 22.478 1.00 73.81 121 ARG A N 1
ATOM 887 C CA . ARG A 1 121 ? -14.062 -2.517 21.097 1.00 73.81 121 ARG A CA 1
ATOM 888 C C . ARG A 1 121 ? -14.591 -1.096 20.978 1.00 73.81 121 ARG A C 1
ATOM 890 O O . ARG A 1 121 ? -14.346 -0.440 19.973 1.00 73.81 121 ARG A O 1
ATOM 897 N N . ALA A 1 122 ? -15.347 -0.635 21.972 1.00 70.69 122 ALA A N 1
ATOM 898 C CA . ALA A 1 122 ? -16.073 0.634 21.905 1.00 70.69 122 ALA A CA 1
ATOM 899 C C . ALA A 1 122 ? -15.158 1.876 21.919 1.00 70.69 122 ALA A C 1
ATOM 901 O O . ALA A 1 122 ? -15.661 2.994 21.900 1.00 70.69 122 ALA A O 1
ATOM 902 N N . ARG A 1 123 ? -13.832 1.693 21.996 1.00 80.38 123 ARG A N 1
ATOM 903 C CA . ARG A 1 123 ? -12.848 2.766 22.184 1.00 80.38 123 ARG A CA 1
ATOM 904 C C . ARG A 1 123 ? -11.590 2.553 21.341 1.00 80.38 123 ARG A C 1
ATOM 906 O O . ARG A 1 123 ? -10.473 2.672 21.833 1.00 80.38 123 ARG A O 1
ATOM 913 N N . LEU A 1 124 ? -11.786 2.185 20.077 1.00 88.62 124 LEU A N 1
ATOM 914 C CA . LEU A 1 124 ? -10.705 2.014 19.111 1.00 88.62 124 LEU A CA 1
ATOM 915 C C . LEU A 1 124 ? -10.750 3.126 18.070 1.00 88.62 124 LEU A C 1
ATOM 917 O O . LEU A 1 124 ? -11.809 3.427 17.522 1.00 88.62 124 LEU A O 1
ATOM 921 N N . THR A 1 125 ? -9.587 3.691 17.762 1.00 90.81 125 THR A N 1
ATOM 922 C CA . THR A 1 125 ? -9.425 4.659 16.675 1.00 90.81 125 THR A CA 1
ATOM 923 C C . THR A 1 125 ? -8.543 4.059 15.589 1.00 90.81 125 THR A C 1
ATOM 925 O O . THR A 1 125 ? -7.471 3.527 15.874 1.00 90.81 125 THR A O 1
ATOM 928 N N . ALA A 1 126 ? -8.984 4.158 14.335 1.00 92.12 126 ALA A N 1
ATOM 929 C CA . ALA A 1 126 ? -8.174 3.793 13.181 1.00 92.12 126 ALA A CA 1
ATOM 930 C C . ALA A 1 126 ? -7.444 5.027 12.643 1.00 92.12 126 ALA A C 1
ATOM 932 O O . ALA A 1 126 ? -8.069 6.012 12.248 1.00 92.12 126 ALA A O 1
ATOM 933 N N . LEU A 1 127 ? -6.118 4.960 12.602 1.00 94.44 127 LEU A N 1
ATOM 934 C CA . LEU A 1 127 ? -5.265 5.964 11.984 1.00 94.44 127 LEU A CA 1
ATOM 935 C C . LEU A 1 127 ? -4.714 5.390 10.686 1.00 94.44 127 LEU A C 1
ATOM 937 O O . LEU A 1 127 ? -4.076 4.338 10.688 1.00 94.44 127 LEU A O 1
ATOM 941 N N . VAL A 1 128 ? -4.953 6.090 9.580 1.00 95.88 128 VAL A N 1
ATOM 942 C CA . VAL A 1 128 ? -4.486 5.671 8.259 1.00 95.88 128 VAL A CA 1
ATOM 943 C C . VAL A 1 128 ? -3.636 6.771 7.654 1.00 95.88 128 VAL A C 1
ATOM 945 O O . VAL A 1 128 ? -4.066 7.920 7.545 1.00 95.88 128 VAL A O 1
ATOM 948 N N . LYS A 1 129 ? -2.422 6.414 7.239 1.00 95.81 129 LYS A N 1
ATOM 949 C CA . LYS A 1 129 ? -1.510 7.313 6.536 1.00 95.81 129 LYS A CA 1
ATOM 950 C C . LYS A 1 129 ? -1.193 6.735 5.170 1.00 95.81 129 LYS A C 1
ATOM 952 O O . LYS A 1 129 ? -0.804 5.579 5.043 1.00 95.81 129 LYS A O 1
ATOM 957 N N . LEU A 1 130 ? -1.313 7.577 4.151 1.00 95.69 130 LEU A N 1
ATOM 958 C CA . LEU A 1 130 ? -0.785 7.286 2.828 1.00 95.69 130 LEU A CA 1
ATOM 959 C C . LEU A 1 130 ? 0.638 7.829 2.747 1.00 95.69 130 LEU A C 1
ATOM 961 O O . LEU A 1 130 ? 0.867 9.030 2.907 1.00 95.69 130 LEU A O 1
ATOM 965 N N . ARG A 1 131 ? 1.588 6.935 2.523 1.00 96.00 131 ARG A N 1
ATOM 966 C CA . ARG A 1 131 ? 3.015 7.231 2.476 1.00 96.00 131 ARG A CA 1
ATOM 967 C C . ARG A 1 131 ? 3.516 7.103 1.050 1.00 96.00 131 ARG A C 1
ATOM 969 O O . ARG A 1 131 ? 2.945 6.370 0.246 1.00 96.00 131 ARG A O 1
ATOM 976 N N . HIS A 1 132 ? 4.575 7.834 0.731 1.00 93.94 132 HIS A N 1
ATOM 977 C CA . HIS A 1 132 ? 5.165 7.828 -0.599 1.00 93.94 132 HIS A CA 1
ATOM 978 C C . HIS A 1 132 ? 6.672 8.026 -0.521 1.00 93.94 132 HIS A C 1
ATOM 980 O O . HIS A 1 132 ? 7.155 8.918 0.178 1.00 93.94 132 HIS A O 1
ATOM 986 N N . ARG A 1 133 ? 7.396 7.268 -1.342 1.00 93.12 133 ARG A N 1
ATOM 987 C CA . ARG A 1 133 ? 8.782 7.540 -1.707 1.00 93.12 133 ARG A CA 1
ATOM 988 C C . ARG A 1 133 ? 8.981 7.393 -3.211 1.00 93.12 133 ARG A C 1
ATOM 990 O O . ARG A 1 133 ? 8.369 6.564 -3.882 1.00 93.12 133 ARG A O 1
ATOM 997 N N . SER A 1 134 ? 9.907 8.192 -3.734 1.00 91.38 134 SER A N 1
ATOM 998 C CA . SER A 1 134 ? 10.171 8.276 -5.176 1.00 91.38 134 SER A CA 1
ATOM 999 C C . SER A 1 134 ? 10.808 7.018 -5.780 1.00 91.38 134 SER A C 1
ATOM 1001 O O . SER A 1 134 ? 10.779 6.864 -7.000 1.00 91.38 134 SER A O 1
ATOM 1003 N N . ARG A 1 135 ? 11.412 6.150 -4.955 1.00 91.81 135 ARG A N 1
ATOM 1004 C CA . ARG A 1 135 ? 12.123 4.933 -5.375 1.00 91.81 135 ARG A CA 1
ATOM 1005 C C . ARG A 1 135 ? 11.849 3.780 -4.414 1.00 91.81 135 ARG A C 1
ATOM 1007 O O . ARG A 1 135 ? 11.945 3.979 -3.204 1.00 91.81 135 ARG A O 1
ATOM 1014 N N . THR A 1 136 ? 11.595 2.588 -4.947 1.00 92.38 136 THR A N 1
ATOM 1015 C CA . THR A 1 136 ? 11.605 1.337 -4.174 1.00 92.38 136 THR A CA 1
ATOM 1016 C C . THR A 1 136 ? 12.970 1.128 -3.500 1.00 92.38 136 THR A C 1
ATOM 1018 O O . THR A 1 136 ? 13.979 1.648 -3.993 1.00 92.38 136 THR A O 1
ATOM 1021 N N . PRO A 1 137 ? 13.049 0.344 -2.407 1.00 91.06 137 PRO A N 1
ATOM 1022 C CA . PRO A 1 137 ? 14.320 0.020 -1.761 1.00 91.06 137 PRO A CA 1
ATOM 1023 C C . PRO A 1 137 ? 15.338 -0.577 -2.733 1.00 91.06 137 PRO A C 1
ATOM 1025 O O . PRO A 1 137 ? 16.452 -0.077 -2.816 1.00 91.06 137 PRO A O 1
ATOM 1028 N N . ALA A 1 138 ? 14.923 -1.554 -3.547 1.00 91.06 138 ALA A N 1
ATOM 1029 C CA . ALA A 1 138 ? 15.799 -2.203 -4.521 1.00 91.06 138 ALA A CA 1
ATOM 1030 C C . ALA A 1 138 ? 16.424 -1.194 -5.500 1.00 91.06 138 ALA A C 1
ATOM 1032 O O . ALA A 1 138 ? 17.643 -1.152 -5.663 1.00 91.06 138 ALA A O 1
ATOM 1033 N N . LEU A 1 139 ? 15.605 -0.314 -6.086 1.00 92.12 139 LEU A N 1
ATOM 1034 C CA . LEU A 1 139 ? 16.094 0.700 -7.017 1.00 92.12 139 LEU A CA 1
ATOM 1035 C C . LEU A 1 139 ? 16.973 1.750 -6.324 1.00 92.12 139 LEU A C 1
ATOM 1037 O O . LEU A 1 139 ? 17.976 2.194 -6.885 1.00 92.12 139 LEU A O 1
ATOM 1041 N N . ARG A 1 140 ? 16.608 2.166 -5.105 1.00 91.62 140 ARG A N 1
ATOM 1042 C CA . ARG A 1 140 ? 17.421 3.081 -4.293 1.00 91.62 140 ARG A CA 1
ATOM 1043 C C . ARG A 1 140 ? 18.800 2.481 -4.032 1.00 91.62 140 ARG A C 1
ATOM 1045 O O . ARG A 1 140 ? 19.792 3.186 -4.187 1.00 91.62 140 ARG A O 1
ATOM 1052 N N . ASP A 1 141 ? 18.869 1.210 -3.661 1.00 91.75 141 ASP A N 1
ATOM 1053 C CA . ASP A 1 141 ? 20.115 0.556 -3.273 1.00 91.75 141 ASP A CA 1
ATOM 1054 C C . ASP A 1 141 ? 21.069 0.413 -4.470 1.00 91.75 141 ASP A C 1
ATOM 1056 O O . ASP A 1 141 ? 22.263 0.712 -4.348 1.00 91.75 141 ASP A O 1
ATOM 1060 N N . VAL A 1 142 ? 20.541 0.068 -5.650 1.00 91.94 142 VAL A N 1
ATOM 1061 C CA . VAL A 1 142 ? 21.297 0.068 -6.915 1.00 91.94 142 VAL A CA 1
ATOM 1062 C C . VAL A 1 142 ? 21.813 1.468 -7.235 1.00 91.94 142 VAL A C 1
ATOM 1064 O O . VAL A 1 142 ? 23.020 1.651 -7.396 1.00 91.94 142 VAL A O 1
ATOM 1067 N N . ALA A 1 143 ? 20.939 2.479 -7.226 1.00 90.62 143 ALA A N 1
ATOM 1068 C CA . ALA A 1 143 ? 21.323 3.859 -7.515 1.00 90.62 143 ALA A CA 1
ATOM 1069 C C . ALA A 1 143 ? 22.380 4.395 -6.530 1.00 90.62 143 ALA A C 1
ATOM 1071 O O . ALA A 1 143 ? 23.335 5.064 -6.928 1.00 90.62 143 ALA A O 1
ATOM 1072 N N . CYS A 1 144 ? 22.253 4.080 -5.238 1.00 91.19 144 CYS A N 1
ATOM 1073 C CA . CYS A 1 144 ? 23.239 4.450 -4.228 1.00 91.19 144 CYS A CA 1
ATOM 1074 C C . CYS A 1 144 ? 24.588 3.769 -4.479 1.00 91.19 144 CYS A C 1
ATOM 1076 O O . CYS A 1 144 ? 25.627 4.423 -4.372 1.00 91.19 144 CYS A O 1
ATOM 1078 N N . ARG A 1 145 ? 24.603 2.483 -4.836 1.00 90.62 145 ARG A N 1
ATOM 1079 C CA . ARG A 1 145 ? 25.833 1.755 -5.173 1.00 90.62 145 ARG A CA 1
ATOM 1080 C C . ARG A 1 145 ? 26.511 2.319 -6.427 1.00 90.62 145 ARG A C 1
ATOM 1082 O O . ARG A 1 145 ? 27.725 2.525 -6.411 1.00 90.62 145 ARG A O 1
ATOM 1089 N N . GLU A 1 146 ? 25.747 2.651 -7.463 1.00 86.75 146 GLU A N 1
ATOM 1090 C CA . GLU A 1 146 ? 26.268 3.296 -8.677 1.00 86.75 146 GLU A CA 1
ATOM 1091 C C . GLU A 1 146 ? 26.780 4.721 -8.429 1.00 86.75 146 GLU A C 1
ATOM 1093 O O . GLU A 1 146 ? 27.789 5.138 -8.989 1.00 86.75 146 GLU A O 1
ATOM 1098 N N . SER A 1 147 ? 26.137 5.486 -7.544 1.00 84.50 147 SER A N 1
ATOM 1099 C CA . SER A 1 147 ? 26.611 6.835 -7.200 1.00 84.50 147 SER A CA 1
ATOM 1100 C C . SER A 1 147 ? 27.959 6.836 -6.470 1.00 84.50 147 SER A C 1
ATOM 1102 O O . SER A 1 147 ? 28.707 7.809 -6.547 1.00 84.50 147 SER A O 1
ATOM 1104 N N . LYS A 1 148 ? 28.279 5.739 -5.773 1.00 83.88 148 LYS A N 1
ATOM 1105 C CA . LYS A 1 148 ? 29.524 5.560 -5.014 1.00 83.88 148 LYS A CA 1
ATOM 1106 C C . LYS A 1 148 ? 30.667 5.012 -5.863 1.00 83.88 148 LYS A C 1
ATOM 1108 O O . LYS A 1 148 ? 31.811 5.022 -5.412 1.00 83.88 148 LYS A O 1
ATOM 1113 N N . THR A 1 149 ? 30.395 4.521 -7.071 1.00 75.75 149 THR A N 1
ATOM 1114 C CA . THR A 1 149 ? 31.462 4.078 -7.968 1.00 75.75 149 THR A CA 1
ATOM 1115 C C . THR A 1 149 ? 32.150 5.307 -8.548 1.00 75.75 149 THR A C 1
ATOM 1117 O O . THR A 1 149 ? 31.519 6.158 -9.174 1.00 75.75 149 THR A O 1
ATOM 1120 N N . VAL A 1 150 ? 33.466 5.417 -8.335 1.00 70.06 150 VAL A N 1
ATOM 1121 C CA . VAL A 1 150 ? 34.283 6.457 -8.968 1.00 70.06 150 VAL A CA 1
ATOM 1122 C C . VAL A 1 150 ? 34.106 6.309 -10.473 1.00 70.06 150 VAL A C 1
ATOM 1124 O O . VAL A 1 150 ? 34.626 5.369 -11.078 1.00 70.06 150 VAL A O 1
ATOM 1127 N N . ARG A 1 151 ? 33.368 7.233 -11.095 1.00 62.75 151 ARG A N 1
ATOM 1128 C CA . ARG A 1 151 ? 33.367 7.350 -12.550 1.00 62.75 151 ARG A CA 1
ATOM 1129 C C . ARG A 1 151 ? 34.794 7.693 -12.944 1.00 62.75 151 ARG A C 1
ATOM 1131 O O . ARG A 1 151 ? 35.213 8.839 -12.793 1.00 62.75 151 ARG A O 1
ATOM 1138 N N . ARG A 1 152 ? 35.556 6.701 -13.421 1.00 57.94 152 ARG A N 1
ATOM 1139 C CA . ARG A 1 152 ? 36.800 6.968 -14.147 1.00 57.94 152 ARG A CA 1
ATOM 1140 C C . ARG A 1 152 ? 36.445 8.003 -15.203 1.00 57.94 152 ARG A C 1
ATOM 1142 O O . ARG A 1 152 ? 35.553 7.766 -16.020 1.00 57.94 152 ARG A O 1
ATOM 1149 N N . SER A 1 153 ? 37.090 9.162 -15.137 1.00 62.34 153 SER A N 1
ATOM 1150 C CA . SER A 1 153 ? 36.973 10.157 -16.187 1.00 62.34 153 SER A CA 1
ATOM 1151 C C . SER A 1 153 ? 37.289 9.452 -17.500 1.00 62.34 153 SER A C 1
ATOM 1153 O O . SER A 1 153 ? 38.331 8.808 -17.644 1.00 62.34 153 SER A O 1
ATOM 1155 N N . LEU A 1 154 ? 36.351 9.513 -18.447 1.00 59.66 154 LEU A N 1
ATOM 1156 C CA . LEU A 1 154 ? 36.675 9.136 -19.812 1.00 59.66 154 LEU A CA 1
ATOM 1157 C C . LEU A 1 154 ? 37.872 10.006 -20.210 1.00 59.66 154 LEU A C 1
ATOM 1159 O O . LEU A 1 154 ? 37.812 11.222 -19.988 1.00 59.66 154 LEU A O 1
ATOM 1163 N N . PRO A 1 155 ? 38.966 9.421 -20.730 1.00 59.38 155 PRO A N 1
ATOM 1164 C CA . PRO A 1 155 ? 40.090 10.217 -21.183 1.00 59.38 155 PRO A CA 1
ATOM 1165 C C . PRO A 1 155 ? 39.541 11.248 -22.160 1.00 59.38 155 PRO A C 1
ATOM 1167 O O . PRO A 1 155 ? 38.828 10.902 -23.107 1.00 59.38 155 PRO A O 1
ATOM 1170 N N . SER A 1 156 ? 39.811 12.524 -21.885 1.00 60.34 156 SER A N 1
ATOM 1171 C CA . SER A 1 156 ? 39.399 13.603 -22.766 1.00 60.34 156 SER A CA 1
ATOM 1172 C C . SER A 1 156 ? 39.980 13.296 -24.140 1.00 60.34 156 SER A C 1
ATOM 1174 O O . SER A 1 156 ? 41.196 13.271 -24.344 1.00 60.34 156 SER A O 1
ATOM 1176 N N . ARG A 1 157 ? 39.103 12.966 -25.090 1.00 57.78 157 ARG A N 1
ATOM 1177 C CA . ARG A 1 157 ? 39.504 12.734 -26.472 1.00 57.78 157 ARG A CA 1
ATOM 1178 C C . ARG A 1 157 ? 40.044 14.079 -26.948 1.00 57.78 157 ARG A C 1
ATOM 1180 O O . ARG A 1 157 ? 39.260 14.996 -27.192 1.00 57.78 157 ARG A O 1
ATOM 1187 N N . LYS A 1 158 ? 41.375 14.246 -26.972 1.00 51.12 158 LYS A N 1
ATOM 1188 C CA . LYS A 1 158 ? 42.008 15.458 -27.504 1.00 51.12 158 LYS A CA 1
ATOM 1189 C C . LYS A 1 158 ? 41.400 15.678 -28.884 1.00 51.12 158 LYS A C 1
ATOM 1191 O O . LYS A 1 158 ? 41.504 14.802 -29.742 1.00 51.12 158 LYS A O 1
ATOM 1196 N N . ARG A 1 159 ? 40.709 16.808 -29.066 1.00 48.12 159 ARG A N 1
ATOM 1197 C CA . ARG A 1 159 ? 40.214 17.221 -30.381 1.00 48.12 159 ARG A CA 1
ATOM 1198 C C . ARG A 1 159 ? 41.400 17.136 -31.349 1.00 48.12 159 ARG A C 1
ATOM 1200 O O . ARG A 1 159 ? 42.435 17.733 -31.036 1.00 48.12 159 ARG A O 1
ATOM 1207 N N . PRO A 1 160 ? 41.309 16.397 -32.468 1.00 52.84 160 PRO A N 1
ATOM 1208 C CA . PRO A 1 160 ? 42.352 16.473 -33.475 1.00 52.84 160 PRO A CA 1
ATOM 1209 C C . PRO A 1 160 ? 42.472 17.938 -33.904 1.00 52.84 160 PRO A C 1
ATOM 1211 O O . PRO A 1 160 ? 41.461 18.599 -34.158 1.00 52.84 160 PRO A O 1
ATOM 1214 N N . ARG A 1 161 ? 43.704 18.464 -33.898 1.00 47.69 161 ARG A N 1
ATOM 1215 C CA . ARG A 1 161 ? 43.995 19.805 -34.417 1.00 47.69 161 ARG A CA 1
ATOM 1216 C C . ARG A 1 161 ? 43.480 19.854 -35.853 1.00 47.69 161 ARG A C 1
ATOM 1218 O O . ARG A 1 161 ? 43.792 18.969 -36.645 1.00 47.69 161 ARG A O 1
ATOM 1225 N N . SER A 1 162 ? 42.655 20.849 -36.156 1.00 46.62 162 SER A N 1
ATOM 1226 C CA . SER A 1 162 ? 42.144 21.071 -37.503 1.00 46.62 162 SER A CA 1
ATOM 1227 C C . SER A 1 162 ? 43.313 21.283 -38.461 1.00 46.62 162 SER A C 1
ATOM 1229 O O . SER A 1 162 ? 44.119 22.187 -38.256 1.00 46.62 162 SER A O 1
ATOM 1231 N N . VAL A 1 163 ? 43.387 20.462 -39.506 1.00 55.69 163 VAL A N 1
ATOM 1232 C CA . VAL A 1 163 ? 44.243 20.703 -40.670 1.00 55.69 163 VAL A CA 1
ATOM 1233 C C . VAL A 1 163 ? 43.550 21.753 -41.537 1.00 55.69 163 VAL A C 1
ATOM 1235 O O . VAL A 1 163 ? 42.674 21.420 -42.329 1.00 55.69 163 VAL A O 1
ATOM 1238 N N . ARG A 1 164 ? 43.887 23.020 -41.309 1.00 46.69 164 ARG A N 1
ATOM 1239 C CA . ARG A 1 164 ? 43.814 24.166 -42.236 1.00 46.69 164 ARG A CA 1
ATOM 1240 C C . ARG A 1 164 ? 44.938 25.074 -41.721 1.00 46.69 164 ARG A C 1
ATOM 1242 O O . ARG A 1 164 ? 44.921 25.401 -40.544 1.00 46.69 164 ARG A O 1
ATOM 1249 N N . ASP A 1 165 ? 46.078 25.193 -42.390 1.00 42.12 165 ASP A N 1
ATOM 1250 C CA . ASP A 1 165 ? 46.230 25.956 -43.622 1.00 42.12 165 ASP A CA 1
ATOM 1251 C C . ASP A 1 165 ? 47.339 25.361 -44.501 1.00 42.12 165 ASP A C 1
ATOM 1253 O O . ASP A 1 165 ? 48.510 25.345 -44.128 1.00 42.12 165 ASP A O 1
ATOM 1257 N N . ALA A 1 166 ? 46.966 24.864 -45.678 1.00 44.41 166 ALA A N 1
ATOM 1258 C CA . ALA A 1 166 ? 47.904 24.522 -46.745 1.00 44.41 166 ALA A CA 1
ATOM 1259 C C . ALA A 1 166 ? 47.206 24.645 -48.107 1.00 44.41 166 ALA A C 1
ATOM 1261 O O . ALA A 1 166 ? 47.038 23.667 -48.821 1.00 44.41 166 ALA A O 1
ATOM 1262 N N . THR A 1 167 ? 46.771 25.859 -48.432 1.00 39.12 167 THR A N 1
ATOM 1263 C CA . THR A 1 167 ? 46.443 26.344 -49.784 1.00 39.12 167 THR A CA 1
ATOM 1264 C C . THR A 1 167 ? 46.564 27.865 -49.665 1.00 39.12 167 THR A C 1
ATOM 1266 O O . THR A 1 167 ? 45.780 28.472 -48.948 1.00 39.12 167 THR A O 1
ATOM 1269 N N . GLY A 1 168 ? 47.630 28.516 -50.125 1.00 35.94 168 GLY A N 1
ATOM 1270 C CA . GLY A 1 168 ? 48.029 28.540 -51.526 1.00 35.94 168 GLY A CA 1
ATOM 1271 C C . GLY A 1 168 ? 47.146 29.565 -52.229 1.00 35.94 168 GLY A C 1
ATOM 1272 O O . GLY A 1 168 ? 46.199 29.164 -52.891 1.00 35.94 168 GLY A O 1
ATOM 1273 N N . ASP A 1 169 ? 47.414 30.857 -52.015 1.00 35.34 169 ASP A N 1
ATOM 1274 C CA . ASP A 1 169 ? 46.747 31.944 -52.737 1.00 35.34 169 ASP A CA 1
ATOM 1275 C C . ASP A 1 169 ? 47.815 32.761 -53.472 1.00 35.34 169 ASP A C 1
ATOM 1277 O O . ASP A 1 169 ? 48.575 33.543 -52.894 1.00 35.34 169 ASP A O 1
ATOM 1281 N N . ASP A 1 170 ? 47.925 32.436 -54.756 1.00 36.78 170 ASP A N 1
ATOM 1282 C CA . ASP A 1 170 ? 48.676 33.151 -55.772 1.00 36.78 170 ASP A CA 1
ATOM 1283 C C . ASP A 1 170 ? 47.787 34.268 -56.348 1.00 36.78 170 ASP A C 1
ATOM 1285 O O . ASP A 1 170 ? 46.568 34.143 -56.428 1.00 36.78 170 ASP A O 1
ATOM 1289 N N . ALA A 1 171 ? 48.435 35.331 -56.820 1.00 35.41 171 ALA A N 1
ATOM 1290 C CA . ALA A 1 171 ? 47.888 36.486 -57.532 1.00 35.41 171 ALA A CA 1
ATOM 1291 C C . ALA A 1 171 ? 47.208 37.604 -56.708 1.00 35.41 171 ALA A C 1
ATOM 1293 O O . ALA A 1 171 ? 45.995 37.641 -56.510 1.00 35.41 171 ALA A O 1
ATOM 1294 N N . ARG A 1 172 ? 47.964 38.696 -56.499 1.00 36.28 172 ARG A N 1
ATOM 1295 C CA . ARG A 1 172 ? 47.810 39.916 -57.329 1.00 36.28 172 ARG A CA 1
ATOM 1296 C C . ARG A 1 172 ? 48.905 40.959 -57.062 1.00 36.28 172 ARG A C 1
ATOM 1298 O O . ARG A 1 172 ? 49.027 41.528 -55.984 1.00 36.28 172 ARG A O 1
ATOM 1305 N N . ARG A 1 173 ? 49.675 41.243 -58.120 1.00 33.97 173 ARG A N 1
ATOM 1306 C CA . ARG A 1 173 ? 50.534 42.428 -58.302 1.00 33.97 173 ARG A CA 1
ATOM 1307 C C . ARG A 1 173 ? 49.687 43.705 -58.340 1.00 33.97 173 ARG A C 1
ATOM 1309 O O . ARG A 1 173 ? 48.671 43.726 -59.027 1.00 33.97 173 ARG A O 1
ATOM 1316 N N . GLY A 1 174 ? 50.179 44.791 -57.733 1.00 30.98 174 GLY A N 1
ATOM 1317 C CA . GLY A 1 174 ? 49.553 46.113 -57.868 1.00 30.98 174 GLY A CA 1
ATOM 1318 C C . GLY A 1 174 ? 50.214 47.285 -57.126 1.00 30.98 174 GLY A C 1
ATOM 1319 O O . GLY A 1 174 ? 49.562 47.924 -56.322 1.00 30.98 174 GLY A O 1
ATOM 1320 N N . SER A 1 175 ? 51.498 47.559 -57.390 1.00 35.19 175 SER A N 1
ATOM 1321 C CA . SER A 1 175 ? 52.114 48.902 -57.545 1.00 35.19 175 SER A CA 1
ATOM 1322 C C . SER A 1 175 ? 51.557 50.136 -56.776 1.00 35.19 175 SER A C 1
ATOM 1324 O O . SER A 1 175 ? 50.552 50.705 -57.200 1.00 35.19 175 SER A O 1
ATOM 1326 N N . ARG A 1 176 ? 52.355 50.681 -55.832 1.00 35.22 176 ARG A N 1
ATOM 1327 C CA . ARG A 1 176 ? 52.823 52.100 -55.663 1.00 35.22 176 ARG A CA 1
ATOM 1328 C C . ARG A 1 176 ? 53.156 52.351 -54.180 1.00 35.22 176 ARG A C 1
ATOM 1330 O O . ARG A 1 176 ? 52.301 52.217 -53.325 1.00 35.22 176 ARG A O 1
ATOM 1337 N N . ALA A 1 177 ? 54.427 52.460 -53.803 1.00 33.41 177 ALA A N 1
ATOM 1338 C CA . ALA A 1 177 ? 55.285 53.651 -53.834 1.00 33.41 177 ALA A CA 1
ATOM 1339 C C . ALA A 1 177 ? 55.087 54.621 -52.645 1.00 33.41 177 ALA A C 1
ATOM 1341 O O . ALA A 1 177 ? 54.070 55.291 -52.539 1.00 33.41 177 ALA A O 1
ATOM 1342 N N . ALA A 1 178 ? 56.191 54.762 -51.898 1.00 33.59 178 ALA A N 1
ATOM 1343 C CA . ALA A 1 178 ? 56.717 55.967 -51.244 1.00 33.59 178 ALA A CA 1
ATOM 1344 C C . ALA A 1 178 ? 56.574 56.155 -49.712 1.00 33.59 178 ALA A C 1
ATOM 1346 O O . ALA A 1 178 ? 55.567 56.627 -49.212 1.00 33.59 178 ALA A O 1
ATOM 1347 N N . ARG A 1 179 ? 57.737 55.952 -49.061 1.00 34.78 179 ARG A N 1
ATOM 1348 C CA . ARG A 1 179 ? 58.468 56.859 -48.140 1.00 34.78 179 ARG A CA 1
ATOM 1349 C C . ARG A 1 179 ? 57.839 57.217 -46.782 1.00 34.78 179 ARG A C 1
ATOM 1351 O O . ARG A 1 179 ? 56.823 57.889 -46.719 1.00 34.78 179 ARG A O 1
ATOM 1358 N N . GLY A 1 180 ? 58.601 56.978 -45.706 1.00 33.47 180 GLY A N 1
ATOM 1359 C CA . GLY A 1 180 ? 58.411 57.683 -44.431 1.00 33.47 180 GLY A CA 1
ATOM 1360 C C . GLY A 1 180 ? 59.208 57.122 -43.250 1.00 33.47 180 GLY A C 1
ATOM 1361 O O . GLY A 1 180 ? 58.742 56.227 -42.568 1.00 33.47 180 GLY A O 1
ATOM 1362 N N . ARG A 1 181 ? 60.415 57.663 -43.059 1.00 35.97 181 ARG A N 1
ATOM 1363 C CA . ARG A 1 181 ? 61.386 57.560 -41.945 1.00 35.97 181 ARG A CA 1
ATOM 1364 C C . ARG A 1 181 ? 60.887 57.186 -40.519 1.00 35.97 181 ARG A C 1
ATOM 1366 O O . ARG A 1 181 ? 59.937 57.765 -40.015 1.00 35.97 181 ARG A O 1
ATOM 1373 N N . SER A 1 182 ? 61.691 56.333 -39.866 1.00 33.09 182 SER A N 1
ATOM 1374 C CA . SER A 1 182 ? 62.040 56.189 -38.425 1.00 33.09 182 SER A CA 1
ATOM 1375 C C . SER A 1 182 ? 62.302 57.508 -37.643 1.00 33.09 182 SER A C 1
ATOM 1377 O O . SER A 1 182 ? 62.423 58.537 -38.312 1.00 33.09 182 SER A O 1
ATOM 1379 N N . PRO A 1 183 ? 62.656 57.517 -36.322 1.00 49.94 183 PRO A N 1
ATOM 1380 C CA . PRO A 1 183 ? 62.504 56.524 -35.223 1.00 49.94 183 PRO A CA 1
ATOM 1381 C C . PRO A 1 183 ? 62.101 57.113 -33.822 1.00 49.94 183 PRO A C 1
ATOM 1383 O O . PRO A 1 183 ? 62.045 58.322 -33.649 1.00 49.94 183 PRO A O 1
ATOM 1386 N N . LEU A 1 184 ? 61.977 56.209 -32.825 1.00 29.95 184 LEU A N 1
ATOM 1387 C CA . LEU A 1 184 ? 62.381 56.294 -31.390 1.00 29.95 184 LEU A CA 1
ATOM 1388 C C . LEU A 1 184 ? 61.773 57.343 -30.431 1.00 29.95 184 LEU A C 1
ATOM 1390 O O . LEU A 1 184 ? 61.780 58.538 -30.699 1.00 29.95 184 LEU A O 1
ATOM 1394 N N . GLY A 1 185 ? 61.475 56.888 -29.202 1.00 34.25 185 GLY A N 1
ATOM 1395 C CA . GLY A 1 185 ? 61.578 57.733 -28.005 1.00 34.25 185 GLY A CA 1
ATOM 1396 C C . GLY A 1 185 ? 60.823 57.255 -26.759 1.00 34.25 185 GLY A C 1
ATOM 1397 O O . GLY A 1 185 ? 59.669 57.631 -26.613 1.00 34.25 185 GLY A O 1
ATOM 1398 N N . LEU A 1 186 ? 61.553 56.542 -25.881 1.00 39.19 186 LEU A N 1
ATOM 1399 C CA . LEU A 1 186 ? 61.356 56.276 -24.434 1.00 39.19 186 LEU A CA 1
ATOM 1400 C C . LEU A 1 186 ? 60.130 55.471 -23.967 1.00 39.19 186 LEU A C 1
ATOM 1402 O O . LEU A 1 186 ? 59.001 55.997 -23.967 1.00 39.19 186 LEU A O 1
#